Protein AF-A0ABD1F775-F1 (afdb_monomer_lite)

pLDDT: mean 76.78, std 17.7, range [33.22, 98.56]

Radius of gyration: 102.11 Å; chains: 1; bounding box: 257×146×199 Å

Organism: Hypothenemus hampei (NCBI:txid57062)

InterPro domains:
  IPR009290 Radial spoke 3 [PF06098] (73-297)
  IPR009290 Radial spoke 3 [PTHR21648] (1-345)

Foldseek 3Di:
DDDPPDDDDDPPDPPPDPDDDPPPPCPVVVPPDPDDDDDPVNVVVVVVVVVVVVVVVVVVVVVVVVCPPDDHDDDPPDDDDDDPPDDDDDDDPDDDDDDDDDDDDDDDDDDPPDPDDDDDDPDDDDDDDDDPPNPDDCVVVCVVVVCVVVVVVVVVVVVVVVVVVVVVVVVVVVVVVVVVVVVVVVVVVVVVVVVVVVVVVVVVVVVVVVVVVVVVVVVVVVVVVVVVVVVCCVVVVVVVVVVCVVVVVVVVVVVCCCVPPVVVVVVVVVVVVVVVVVVVVVVVVVVVVVVVVVVVVVVVVVVVVVPDDDDDDDDDDPVVVVVVVVVVVVVVVVVVVVVVVVVVPDDDDDDD

Structure (mmCIF, N/CA/C/O backbone):
data_AF-A0ABD1F775-F1
#
_entry.id   AF-A0ABD1F775-F1
#
loop_
_atom_site.group_PDB
_atom_site.id
_atom_site.type_symbol
_atom_site.label_atom_id
_atom_site.label_alt_id
_atom_site.label_comp_id
_atom_site.label_asym_id
_atom_site.label_entity_id
_atom_site.label_seq_id
_atom_site.pdbx_PDB_ins_code
_atom_site.Cartn_x
_atom_site.Cartn_y
_atom_site.Cartn_z
_atom_site.occupancy
_atom_site.B_iso_or_equiv
_atom_site.auth_seq_id
_atom_site.auth_comp_id
_atom_site.auth_asym_id
_atom_site.auth_atom_id
_atom_site.pdbx_PDB_model_num
ATOM 1 N N . MET A 1 1 ? 33.799 23.281 -3.147 1.00 45.16 1 MET A N 1
ATOM 2 C CA . MET A 1 1 ? 33.437 23.613 -4.541 1.00 45.16 1 MET A CA 1
ATOM 3 C C . MET A 1 1 ? 34.746 23.854 -5.282 1.00 45.16 1 MET A C 1
ATOM 5 O O . MET A 1 1 ? 35.394 24.856 -5.018 1.00 45.16 1 MET A O 1
ATOM 9 N N . TYR A 1 2 ? 35.221 22.877 -6.057 1.00 55.53 2 TYR A N 1
ATOM 10 C CA . TYR A 1 2 ? 36.519 22.944 -6.745 1.00 55.53 2 TYR A CA 1
ATOM 11 C C . TYR A 1 2 ? 36.287 23.209 -8.237 1.00 55.53 2 TYR A C 1
ATOM 13 O O . TYR A 1 2 ? 35.465 22.533 -8.856 1.00 55.53 2 TYR A O 1
ATOM 21 N N . ASP A 1 3 ? 36.970 24.213 -8.790 1.00 56.47 3 ASP A N 1
ATOM 22 C CA . ASP A 1 3 ? 36.839 24.634 -10.188 1.00 56.47 3 ASP A CA 1
ATOM 23 C C . ASP A 1 3 ? 37.582 23.667 -11.123 1.00 56.47 3 ASP A C 1
ATOM 25 O O . ASP A 1 3 ? 38.785 23.442 -10.983 1.00 56.47 3 ASP A O 1
ATOM 29 N N . LYS A 1 4 ? 36.855 23.094 -12.090 1.00 61.34 4 LYS A N 1
ATOM 30 C CA . LYS A 1 4 ? 37.349 22.077 -13.033 1.00 61.34 4 LYS A CA 1
ATOM 31 C C . LYS A 1 4 ? 38.302 22.635 -14.099 1.00 61.34 4 LYS A C 1
ATOM 33 O O . LYS A 1 4 ? 38.833 21.857 -14.886 1.00 61.34 4 LYS A O 1
ATOM 38 N N . ARG A 1 5 ? 38.517 23.955 -14.152 1.00 64.69 5 ARG A N 1
ATOM 39 C CA . ARG A 1 5 ? 39.366 24.606 -15.170 1.00 64.69 5 ARG A CA 1
ATOM 40 C C . ARG A 1 5 ? 40.783 24.922 -14.699 1.00 64.69 5 ARG A C 1
ATOM 42 O O . ARG A 1 5 ? 41.602 25.358 -15.501 1.00 64.69 5 ARG A O 1
ATOM 49 N N . VAL A 1 6 ? 41.091 24.714 -13.419 1.00 55.31 6 VAL A N 1
ATOM 50 C CA . VAL A 1 6 ? 42.404 25.056 -12.859 1.00 55.31 6 VAL A CA 1
ATOM 51 C C . VAL A 1 6 ? 43.250 23.795 -12.714 1.00 55.31 6 VAL A C 1
ATOM 53 O O . VAL A 1 6 ? 43.088 23.028 -11.766 1.00 55.31 6 VAL A O 1
ATOM 56 N N . PHE A 1 7 ? 44.187 23.592 -13.642 1.00 50.97 7 PHE A N 1
ATOM 57 C CA . PHE A 1 7 ? 45.186 22.530 -13.540 1.00 50.97 7 PHE A CA 1
ATOM 58 C C . PHE A 1 7 ? 46.288 22.962 -12.566 1.00 50.97 7 PHE A C 1
ATOM 60 O O . PHE A 1 7 ? 47.060 23.876 -12.848 1.00 50.97 7 PHE A O 1
ATOM 67 N N . ARG A 1 8 ? 46.347 22.332 -11.389 1.00 61.00 8 ARG A N 1
ATOM 68 C CA . ARG A 1 8 ? 47.421 22.549 -10.410 1.00 61.00 8 ARG A CA 1
ATOM 69 C C . ARG A 1 8 ? 48.321 21.320 -10.396 1.00 61.00 8 ARG A C 1
ATOM 71 O O . ARG A 1 8 ? 48.018 20.336 -9.733 1.00 61.00 8 ARG A O 1
ATOM 78 N N . GLY A 1 9 ? 49.413 21.379 -11.149 1.00 61.91 9 GLY A N 1
ATOM 79 C CA . GLY A 1 9 ? 50.436 20.340 -11.208 1.00 61.91 9 GLY A CA 1
ATOM 80 C C . GLY A 1 9 ? 51.769 20.939 -11.648 1.00 61.91 9 GLY A C 1
ATOM 81 O O . GLY A 1 9 ? 51.796 21.850 -12.468 1.00 61.91 9 GLY A O 1
ATOM 82 N N . SER A 1 10 ? 52.867 20.466 -11.059 1.00 59.44 10 SER A N 1
ATOM 83 C CA . SER A 1 10 ? 54.232 20.851 -11.437 1.00 59.44 10 SER A CA 1
ATOM 84 C C . SER A 1 10 ? 54.688 20.044 -12.656 1.00 59.44 10 SER A C 1
ATOM 86 O O . SER A 1 10 ? 54.613 18.816 -12.637 1.00 59.44 10 SER A O 1
ATOM 88 N N . ASN A 1 11 ? 55.216 20.716 -13.684 1.00 55.06 11 ASN A N 1
ATOM 89 C CA . ASN A 1 11 ? 55.698 20.093 -14.928 1.00 55.06 11 ASN A CA 1
ATOM 90 C C . ASN A 1 11 ? 57.055 19.369 -14.780 1.00 55.06 11 ASN A C 1
ATOM 92 O O . ASN A 1 11 ? 57.574 18.842 -15.759 1.00 55.06 11 ASN A O 1
ATOM 96 N N . PHE A 1 12 ? 57.632 19.345 -13.573 1.00 53.78 12 PHE A N 1
ATOM 97 C CA . PHE A 1 12 ? 58.937 18.734 -13.283 1.00 53.78 12 PHE A CA 1
ATOM 98 C C . PHE A 1 12 ? 58.859 17.503 -12.367 1.00 53.78 12 PHE A C 1
ATOM 100 O O . PHE A 1 12 ? 59.891 16.985 -11.944 1.00 53.78 12 PHE A O 1
ATOM 107 N N . ALA A 1 13 ? 57.660 17.010 -12.046 1.00 60.56 13 ALA A N 1
ATOM 108 C CA . ALA A 1 13 ? 57.530 15.743 -11.334 1.00 60.56 13 ALA A CA 1
ATOM 109 C C . ALA A 1 13 ? 57.709 14.565 -12.314 1.00 60.56 13 ALA A C 1
ATOM 111 O O . ALA A 1 13 ? 57.128 14.598 -13.403 1.00 60.56 13 ALA A O 1
ATOM 112 N N . PRO A 1 14 ? 58.475 13.512 -11.963 1.00 53.81 14 PRO A N 1
ATOM 113 C CA . PRO A 1 14 ? 58.560 12.321 -12.798 1.00 53.81 14 PRO A CA 1
ATOM 114 C C . PRO A 1 14 ? 57.157 11.727 -12.968 1.00 53.81 14 PRO A C 1
ATOM 116 O O . PRO A 1 14 ? 56.449 11.500 -11.985 1.00 53.81 14 PRO A O 1
ATOM 119 N N . GLN A 1 15 ? 56.748 11.491 -14.217 1.00 56.66 15 GLN A N 1
ATOM 120 C CA . GLN A 1 15 ? 55.492 10.814 -14.533 1.00 56.66 15 GLN A CA 1
ATOM 121 C C . GLN A 1 15 ? 55.508 9.422 -13.896 1.00 56.66 15 GLN A C 1
ATOM 123 O O . GLN A 1 15 ? 56.171 8.504 -14.379 1.00 56.66 15 GLN A O 1
ATOM 128 N N . HIS A 1 16 ? 54.781 9.263 -12.792 1.00 51.56 16 HIS A N 1
ATOM 129 C CA . HIS A 1 16 ? 54.542 7.959 -12.197 1.00 51.56 16 HIS A CA 1
ATOM 130 C C . HIS A 1 16 ? 53.549 7.206 -13.090 1.00 51.56 16 HIS A C 1
ATOM 132 O O . HIS A 1 16 ? 52.333 7.293 -12.911 1.00 51.56 16 HIS A O 1
ATOM 138 N N . LEU A 1 17 ? 54.071 6.474 -14.075 1.00 54.25 17 LEU A N 1
ATOM 139 C CA . LEU A 1 17 ? 53.302 5.455 -14.781 1.00 54.25 17 LEU A CA 1
ATOM 140 C C . LEU A 1 17 ? 52.761 4.466 -13.736 1.00 54.25 17 LEU A C 1
ATOM 142 O O . LEU A 1 17 ? 53.550 3.929 -12.951 1.00 54.25 17 LEU A O 1
ATOM 146 N N . PRO A 1 18 ? 51.441 4.219 -13.674 1.00 57.66 18 PRO A N 1
ATOM 147 C CA . PRO A 1 18 ? 50.910 3.229 -12.755 1.00 57.66 18 PRO A CA 1
ATOM 148 C C . PRO A 1 18 ? 51.531 1.868 -13.086 1.00 57.66 18 PRO A C 1
ATOM 150 O O . PRO A 1 18 ? 51.465 1.388 -14.219 1.00 57.66 18 PRO A O 1
ATOM 153 N N . LYS A 1 19 ? 52.169 1.253 -12.085 1.00 56.59 19 LYS A N 1
ATOM 154 C CA . LYS A 1 19 ? 52.699 -0.108 -12.178 1.00 56.59 19 LYS A CA 1
ATOM 155 C C . LYS A 1 19 ? 51.544 -1.039 -12.551 1.00 56.59 19 LYS A C 1
ATOM 157 O O . LYS A 1 19 ? 50.515 -1.034 -11.879 1.00 56.59 19 LYS A O 1
ATOM 162 N N . TRP A 1 20 ? 51.724 -1.796 -13.634 1.00 52.28 20 TRP A N 1
ATOM 163 C CA . TRP A 1 20 ? 50.726 -2.710 -14.191 1.00 52.28 20 TRP A CA 1
ATOM 164 C C . TRP A 1 20 ? 50.076 -3.561 -13.089 1.00 52.28 20 TRP A C 1
ATOM 166 O O . TRP A 1 20 ? 50.768 -4.277 -12.362 1.00 52.28 20 TRP A O 1
ATOM 176 N N . ASN A 1 21 ? 48.753 -3.433 -12.947 1.00 54.94 21 ASN A N 1
ATOM 177 C CA . ASN A 1 21 ? 47.964 -4.145 -11.949 1.00 54.94 21 ASN A CA 1
ATOM 178 C C . ASN A 1 21 ? 47.374 -5.417 -12.592 1.00 54.94 21 ASN A C 1
ATOM 180 O O . ASN A 1 21 ? 46.529 -5.296 -13.483 1.00 54.94 21 ASN A O 1
ATOM 184 N N . PRO A 1 22 ? 47.775 -6.627 -12.158 1.00 56.59 22 PRO A N 1
ATOM 185 C CA . PRO A 1 22 ? 47.286 -7.886 -12.726 1.00 56.59 22 PRO A CA 1
ATOM 186 C C . PRO A 1 22 ? 45.805 -8.164 -12.424 1.00 56.59 22 PRO A C 1
ATOM 188 O O . PRO A 1 22 ? 45.248 -9.120 -12.956 1.00 56.59 22 PRO A O 1
ATOM 191 N N . HIS A 1 23 ? 45.156 -7.351 -11.585 1.00 52.53 23 HIS A N 1
ATOM 192 C CA . HIS A 1 23 ? 43.755 -7.509 -11.194 1.00 52.53 23 HIS A CA 1
ATOM 193 C C . HIS A 1 23 ? 42.790 -6.571 -11.935 1.00 52.53 23 HIS A C 1
ATOM 195 O O . HIS A 1 23 ? 41.695 -6.309 -11.442 1.00 52.53 23 HIS A O 1
ATOM 201 N N . PHE A 1 24 ? 43.147 -6.072 -13.127 1.00 53.28 24 PHE A N 1
ATOM 202 C CA . PHE A 1 24 ? 42.154 -5.431 -13.992 1.00 53.28 24 PHE A CA 1
ATOM 203 C C . PHE A 1 24 ? 41.120 -6.486 -14.415 1.00 53.28 24 PHE A C 1
ATOM 205 O O . PHE A 1 24 ? 41.440 -7.446 -15.120 1.00 53.28 24 PHE A O 1
ATOM 212 N N . ALA A 1 25 ? 39.897 -6.328 -13.913 1.00 49.19 25 ALA A N 1
ATOM 213 C CA . ALA A 1 25 ? 38.877 -7.362 -13.737 1.00 49.19 25 ALA A CA 1
ATOM 214 C C . ALA A 1 25 ? 38.294 -7.999 -15.019 1.00 49.19 25 ALA A C 1
ATOM 216 O O . ALA A 1 25 ? 37.273 -8.669 -14.943 1.00 49.19 25 ALA A O 1
ATOM 217 N N . TYR A 1 26 ? 38.936 -7.858 -16.180 1.00 49.28 26 TYR A N 1
ATOM 218 C CA . TYR A 1 26 ? 38.456 -8.425 -17.447 1.00 49.28 26 TYR A CA 1
ATOM 219 C C . TYR A 1 26 ? 39.534 -9.072 -18.332 1.00 49.28 26 TYR A C 1
ATOM 221 O O . TYR A 1 26 ? 39.208 -9.620 -19.380 1.00 49.28 26 TYR A O 1
ATOM 229 N N . ALA A 1 27 ? 40.802 -9.133 -17.909 1.00 48.44 27 ALA A N 1
ATOM 230 C CA . ALA A 1 27 ? 41.838 -9.814 -18.702 1.00 48.44 27 ALA A CA 1
ATOM 231 C C . ALA A 1 27 ? 41.709 -11.354 -18.693 1.00 48.44 27 ALA A C 1
ATOM 233 O O . ALA A 1 27 ? 42.201 -12.023 -19.597 1.00 48.44 27 ALA A O 1
ATOM 234 N N . LYS A 1 28 ? 41.036 -11.925 -17.683 1.00 47.12 28 LYS A N 1
ATOM 235 C CA . LYS A 1 28 ? 40.817 -13.378 -17.554 1.00 47.12 28 LYS A CA 1
ATOM 236 C C . LYS A 1 28 ? 39.565 -13.875 -18.292 1.00 47.12 28 LYS A C 1
ATOM 238 O O . LYS A 1 28 ? 39.385 -15.078 -18.423 1.00 47.12 28 LYS A O 1
ATOM 243 N N . LEU A 1 29 ? 38.703 -12.968 -18.763 1.00 48.25 29 LEU A N 1
ATOM 244 C CA . LEU A 1 29 ? 37.490 -13.333 -19.503 1.00 48.25 29 LEU A CA 1
ATOM 245 C C . LEU A 1 29 ? 37.733 -13.449 -21.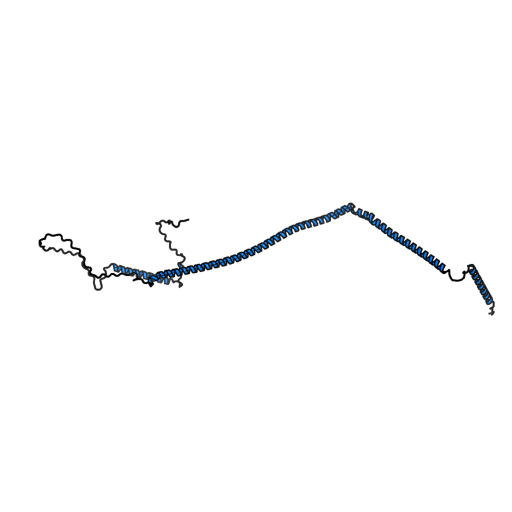018 1.00 48.25 29 LEU A C 1
ATOM 247 O O . LEU A 1 29 ? 37.021 -14.186 -21.682 1.00 48.25 29 LEU A O 1
ATOM 251 N N . LEU A 1 30 ? 38.759 -12.770 -21.548 1.00 50.28 30 LEU A N 1
ATOM 252 C CA . LEU A 1 30 ? 39.131 -12.808 -22.972 1.00 50.28 30 LEU A CA 1
ATOM 253 C C . LEU A 1 30 ? 40.066 -13.973 -23.342 1.00 50.28 30 LEU A C 1
ATOM 255 O O . LEU A 1 30 ? 40.371 -14.163 -24.512 1.00 50.28 30 LEU A O 1
ATOM 259 N N . SER A 1 31 ? 40.538 -14.741 -22.358 1.00 49.47 31 SER A N 1
ATOM 260 C CA . SER A 1 31 ? 41.399 -15.920 -22.543 1.00 49.47 31 SER A CA 1
ATOM 261 C C . SER A 1 31 ? 40.682 -17.227 -22.213 1.00 49.47 31 SER A C 1
ATOM 263 O O . SER A 1 31 ? 41.313 -18.228 -21.874 1.00 49.47 31 SER A O 1
ATOM 265 N N . ARG A 1 32 ? 39.350 -17.214 -22.282 1.00 41.66 32 ARG A N 1
ATOM 266 C CA . ARG A 1 32 ? 38.531 -18.415 -22.185 1.00 41.66 32 ARG A CA 1
ATOM 267 C C . ARG A 1 32 ? 38.297 -18.939 -23.596 1.00 41.66 32 ARG A C 1
ATOM 269 O O . ARG A 1 32 ? 37.228 -18.762 -24.160 1.00 41.66 32 ARG A O 1
ATOM 276 N N . ASP A 1 33 ? 39.361 -19.497 -24.160 1.00 42.06 33 ASP A N 1
ATOM 277 C CA . ASP A 1 33 ? 39.240 -20.445 -25.258 1.00 42.06 33 ASP A CA 1
ATOM 278 C C . ASP A 1 33 ? 38.987 -21.806 -24.600 1.00 42.06 33 ASP A C 1
ATOM 280 O O . ASP A 1 33 ? 39.749 -22.255 -23.735 1.00 42.06 33 ASP A O 1
ATOM 284 N N . ASP A 1 34 ? 37.841 -22.394 -24.912 1.00 43.09 34 ASP A N 1
ATOM 285 C CA . ASP A 1 34 ? 37.457 -23.719 -24.458 1.00 43.09 34 ASP A CA 1
ATOM 286 C C . ASP A 1 34 ? 38.320 -24.754 -25.194 1.00 43.09 34 ASP A C 1
ATOM 288 O O . ASP A 1 34 ? 38.132 -25.010 -26.380 1.00 43.09 34 ASP A O 1
ATOM 292 N N . GLY A 1 35 ? 39.279 -25.360 -24.494 1.00 41.47 35 GLY A N 1
ATOM 293 C CA . GLY A 1 35 ? 40.047 -26.478 -25.037 1.00 41.47 35 GLY A CA 1
ATOM 294 C C . GLY A 1 35 ? 41.320 -26.767 -24.255 1.00 41.47 35 GLY A C 1
ATOM 295 O O . GLY A 1 35 ? 42.264 -25.992 -24.301 1.00 41.47 35 GLY A O 1
ATOM 296 N N . ASP A 1 36 ? 41.312 -27.892 -23.539 1.00 45.25 36 ASP A N 1
ATOM 297 C CA . ASP A 1 36 ? 42.451 -28.679 -23.054 1.00 45.25 36 ASP A CA 1
ATOM 298 C C . ASP A 1 36 ? 43.685 -27.929 -22.524 1.00 45.25 36 ASP A C 1
ATOM 300 O O . ASP A 1 36 ? 44.504 -27.379 -23.256 1.00 45.25 36 ASP A O 1
ATOM 304 N N . GLY A 1 37 ? 43.883 -28.023 -21.204 1.00 49.59 37 GLY A N 1
ATOM 305 C CA . GLY A 1 37 ? 45.047 -27.485 -20.508 1.00 49.59 37 GLY A CA 1
ATOM 306 C C . GLY A 1 37 ? 46.362 -27.797 -21.225 1.00 49.59 37 GLY A C 1
ATOM 307 O O . GLY A 1 37 ? 46.818 -28.941 -21.258 1.00 49.59 37 GLY A O 1
ATOM 308 N N . GLU A 1 38 ? 46.993 -26.753 -21.764 1.00 56.00 38 GLU A N 1
ATOM 309 C CA . GLU A 1 38 ? 48.279 -26.846 -22.440 1.00 56.00 38 GLU A CA 1
ATOM 310 C C . GLU A 1 38 ? 49.330 -27.449 -21.496 1.00 56.00 38 GLU A C 1
ATOM 312 O O . GLU A 1 38 ? 49.857 -26.804 -20.572 1.00 56.00 38 GLU A O 1
ATOM 317 N N . SER A 1 39 ? 49.635 -28.726 -21.735 1.00 65.25 39 SER A N 1
ATOM 318 C CA . SER A 1 39 ? 50.656 -29.475 -21.012 1.00 65.25 39 SER A CA 1
ATOM 319 C C . SER A 1 39 ? 51.979 -28.704 -21.033 1.00 65.25 39 SER A C 1
ATOM 321 O O . SER A 1 39 ? 52.319 -28.048 -22.020 1.00 65.25 39 SER A O 1
ATOM 323 N N . ALA A 1 40 ? 52.768 -28.784 -19.958 1.00 64.19 40 ALA A N 1
ATOM 324 C CA . ALA A 1 40 ? 54.056 -28.087 -19.845 1.00 64.19 40 ALA A CA 1
ATOM 325 C C . ALA A 1 40 ? 55.001 -28.353 -21.045 1.00 64.19 40 ALA A C 1
ATOM 327 O O . ALA A 1 40 ? 55.856 -27.524 -21.366 1.00 64.19 40 ALA A O 1
ATOM 328 N N . ALA A 1 41 ? 54.798 -29.470 -21.752 1.00 70.06 41 ALA A N 1
ATOM 329 C CA . ALA A 1 41 ? 55.465 -29.807 -23.004 1.00 70.06 41 ALA A CA 1
ATOM 330 C C . ALA A 1 41 ? 55.135 -28.854 -24.177 1.00 70.06 41 ALA A C 1
ATOM 332 O O . ALA A 1 41 ? 56.037 -28.515 -24.944 1.00 70.06 41 ALA A O 1
ATOM 333 N N . ALA A 1 42 ? 53.892 -28.374 -24.302 1.00 69.94 42 ALA A N 1
ATOM 334 C CA . ALA A 1 42 ? 53.467 -27.452 -25.361 1.00 69.94 42 ALA A CA 1
ATOM 335 C C . ALA A 1 42 ? 54.121 -26.068 -25.197 1.00 69.94 42 ALA A C 1
ATOM 337 O O . ALA A 1 42 ? 54.725 -25.549 -26.139 1.00 69.94 42 ALA A O 1
ATOM 338 N N . ARG A 1 43 ? 54.149 -25.540 -23.964 1.00 70.00 43 ARG A N 1
ATOM 339 C CA . ARG A 1 43 ? 54.881 -24.305 -23.620 1.00 70.00 43 ARG A CA 1
ATOM 340 C C . ARG A 1 43 ? 56.389 -24.425 -23.863 1.00 70.00 43 ARG A C 1
ATOM 342 O O . ARG A 1 43 ? 57.015 -23.496 -24.372 1.00 70.00 43 ARG A O 1
ATOM 349 N N . ALA A 1 44 ? 56.990 -25.579 -23.561 1.00 76.62 44 ALA A N 1
ATOM 350 C CA . ALA A 1 44 ? 58.407 -25.821 -23.846 1.00 76.62 44 ALA A CA 1
ATOM 351 C C . ALA A 1 44 ? 58.706 -25.906 -25.360 1.00 76.62 44 ALA A C 1
ATOM 353 O O . ALA A 1 44 ? 59.761 -25.442 -25.809 1.00 76.62 44 ALA A O 1
ATOM 354 N N . ALA A 1 45 ? 57.789 -26.461 -26.159 1.00 77.56 45 ALA A N 1
ATOM 355 C CA . ALA A 1 45 ? 57.918 -26.540 -27.614 1.00 77.56 45 ALA A CA 1
ATOM 356 C C . ALA A 1 45 ? 57.787 -25.161 -28.288 1.00 77.56 45 ALA A C 1
ATOM 358 O O . ALA A 1 45 ? 58.596 -24.820 -29.156 1.00 77.56 45 ALA A O 1
ATOM 359 N N . GLU A 1 46 ? 56.837 -24.333 -27.845 1.00 76.69 46 GLU A N 1
ATOM 360 C CA . GLU A 1 46 ? 56.649 -22.963 -28.339 1.00 76.69 46 GLU A CA 1
ATOM 361 C C . GLU A 1 46 ? 57.855 -22.069 -27.991 1.00 76.69 46 GLU A C 1
ATOM 363 O O . GLU A 1 46 ? 58.411 -21.392 -28.866 1.00 76.69 46 GLU A O 1
ATOM 368 N N . ALA A 1 47 ? 58.379 -22.174 -26.763 1.00 77.88 47 ALA A N 1
ATOM 369 C CA . ALA A 1 47 ? 59.606 -21.491 -26.350 1.00 77.88 47 ALA A CA 1
ATOM 370 C C . ALA A 1 47 ? 60.831 -21.912 -27.189 1.00 77.88 47 ALA A C 1
ATOM 372 O O . ALA A 1 47 ? 61.616 -21.058 -27.622 1.00 77.88 47 ALA A O 1
ATOM 373 N N . ARG A 1 48 ? 60.983 -23.213 -27.495 1.00 80.44 48 ARG A N 1
ATOM 374 C CA . ARG A 1 48 ? 62.043 -23.717 -28.394 1.00 80.44 48 ARG A CA 1
ATOM 375 C C . ARG A 1 48 ? 61.888 -23.190 -29.823 1.00 80.44 48 ARG A C 1
ATOM 377 O O . ARG A 1 48 ? 62.883 -22.772 -30.423 1.00 80.44 48 ARG A O 1
ATOM 384 N N . ARG A 1 49 ? 60.664 -23.142 -30.361 1.00 79.56 49 ARG A N 1
ATOM 385 C CA . ARG A 1 49 ? 60.372 -22.574 -31.691 1.00 79.56 49 ARG A CA 1
ATOM 386 C C . ARG A 1 49 ? 60.744 -21.089 -31.752 1.00 79.56 49 ARG A C 1
ATOM 388 O O . ARG A 1 49 ? 61.407 -20.660 -32.700 1.00 79.56 49 ARG A O 1
ATOM 395 N N . ARG A 1 50 ? 60.407 -20.316 -30.716 1.00 80.69 50 ARG A N 1
ATOM 396 C CA . ARG A 1 50 ? 60.731 -18.882 -30.618 1.00 80.69 50 ARG A CA 1
ATOM 397 C C . ARG A 1 50 ? 62.237 -18.627 -30.497 1.00 80.69 50 ARG A C 1
ATOM 399 O O . ARG A 1 50 ? 62.756 -17.706 -31.132 1.00 80.69 50 ARG A O 1
ATOM 406 N N . ALA A 1 51 ? 62.961 -19.462 -29.750 1.00 81.81 51 ALA A N 1
ATOM 407 C CA . ALA A 1 51 ? 64.420 -19.388 -29.647 1.00 81.81 51 ALA A CA 1
ATOM 408 C C . ALA A 1 51 ? 65.119 -19.700 -30.986 1.00 81.81 51 ALA A C 1
ATOM 410 O O . ALA A 1 51 ? 66.040 -18.983 -31.390 1.00 81.81 51 ALA A O 1
ATOM 411 N N . LEU A 1 52 ? 64.646 -20.713 -31.722 1.00 83.06 52 LEU A N 1
ATOM 412 C CA . LEU A 1 52 ? 65.154 -21.044 -33.059 1.00 83.06 52 LEU A CA 1
ATOM 413 C C . LEU A 1 52 ? 64.898 -19.923 -34.079 1.00 83.06 52 LEU A C 1
ATOM 415 O O . LEU A 1 52 ? 65.792 -19.614 -34.871 1.00 83.06 52 LEU A O 1
ATOM 419 N N . ALA A 1 53 ? 63.729 -19.277 -34.029 1.00 80.12 53 ALA A N 1
ATOM 420 C CA . ALA A 1 53 ? 63.406 -18.130 -34.881 1.00 80.12 53 ALA A CA 1
ATOM 421 C C . ALA A 1 53 ? 64.334 -16.931 -34.609 1.00 80.12 53 ALA A C 1
ATOM 423 O O . ALA A 1 53 ? 64.901 -16.364 -35.546 1.00 80.12 53 ALA A O 1
ATOM 424 N N . ARG A 1 54 ? 64.588 -16.607 -33.331 1.00 81.06 54 ARG A N 1
ATOM 425 C CA . ARG A 1 54 ? 65.545 -15.553 -32.936 1.00 81.06 54 ARG A CA 1
ATOM 426 C C . ARG A 1 54 ? 66.971 -15.852 -33.411 1.00 81.06 54 ARG A C 1
ATOM 428 O O . ARG A 1 54 ? 67.651 -14.954 -33.906 1.00 81.06 54 ARG A O 1
ATOM 435 N N . ARG A 1 55 ? 67.417 -17.112 -33.330 1.00 80.56 55 ARG A N 1
ATOM 436 C CA . ARG A 1 55 ? 68.738 -17.533 -33.833 1.00 80.56 55 ARG A CA 1
ATOM 437 C C . ARG A 1 55 ? 68.849 -17.396 -35.356 1.00 80.56 55 ARG A C 1
ATOM 439 O O . ARG A 1 55 ? 69.873 -16.921 -35.844 1.00 80.56 55 ARG A O 1
ATOM 446 N N . LYS A 1 56 ? 67.802 -17.762 -36.109 1.00 81.25 56 LYS A N 1
ATOM 447 C CA . LYS A 1 56 ? 67.754 -17.571 -37.572 1.00 81.25 56 LYS A CA 1
ATOM 448 C C . LYS A 1 56 ? 67.824 -16.091 -37.960 1.00 81.25 56 LYS A C 1
ATOM 450 O O . LYS A 1 56 ? 68.613 -15.752 -38.837 1.00 81.25 56 LYS A O 1
ATOM 455 N N . ALA A 1 57 ? 67.072 -15.222 -37.280 1.00 77.25 57 ALA A N 1
ATOM 456 C CA . ALA A 1 57 ? 67.091 -13.780 -37.535 1.00 77.25 57 ALA A CA 1
ATOM 457 C C . ALA A 1 57 ? 68.476 -13.161 -37.267 1.00 77.25 57 ALA A C 1
ATOM 459 O O . ALA A 1 57 ? 68.987 -12.413 -38.097 1.00 77.25 57 ALA A O 1
ATOM 460 N N . LYS A 1 58 ? 69.139 -13.545 -36.164 1.00 78.62 58 LYS A N 1
ATOM 461 C CA . LYS A 1 58 ? 70.497 -13.073 -35.838 1.00 78.62 58 LYS A CA 1
ATOM 462 C C . LYS A 1 58 ? 71.539 -13.519 -36.876 1.00 78.62 58 LYS A C 1
ATOM 464 O O . LYS A 1 58 ? 72.380 -12.720 -37.274 1.00 78.62 58 LYS A O 1
ATOM 469 N N . ASN A 1 59 ? 71.449 -14.759 -37.367 1.00 75.00 59 ASN A N 1
ATOM 470 C CA . ASN A 1 59 ? 72.333 -15.258 -38.429 1.00 75.00 59 ASN A CA 1
ATOM 471 C C . ASN A 1 59 ? 72.089 -14.578 -39.783 1.00 75.00 59 ASN A C 1
ATOM 473 O O . ASN A 1 59 ? 73.048 -14.351 -40.518 1.00 75.00 59 ASN A O 1
ATOM 477 N N . GLN A 1 60 ? 70.840 -14.241 -40.123 1.00 73.25 60 GLN A N 1
ATOM 478 C CA . GLN A 1 60 ? 70.573 -13.454 -41.329 1.00 73.25 60 GLN A CA 1
ATOM 479 C C . GLN A 1 60 ? 71.153 -12.046 -41.213 1.00 73.25 60 GLN A C 1
ATOM 481 O O . GLN A 1 60 ? 71.836 -11.616 -42.135 1.00 73.25 60 GLN A O 1
ATOM 486 N N . HIS A 1 61 ? 70.971 -11.386 -40.066 1.00 68.94 61 HIS A N 1
ATOM 487 C CA . HIS A 1 61 ? 71.504 -10.046 -39.826 1.00 68.94 61 HIS A CA 1
ATOM 488 C C . HIS A 1 61 ? 73.045 -10.001 -39.857 1.00 68.94 61 HIS A C 1
ATOM 490 O O . HIS A 1 61 ? 73.622 -9.028 -40.335 1.00 68.94 61 HIS A O 1
ATOM 496 N N . TYR A 1 62 ? 73.715 -11.066 -39.394 1.00 69.38 62 TYR A N 1
ATOM 497 C CA . TYR A 1 62 ? 75.172 -11.215 -39.488 1.00 69.38 62 TYR A CA 1
ATOM 498 C C . TYR A 1 62 ? 75.650 -11.409 -40.939 1.00 69.38 62 TYR A C 1
ATOM 500 O O . TYR A 1 62 ? 76.638 -10.801 -41.357 1.00 69.38 62 TYR A O 1
ATOM 508 N N . LYS A 1 63 ? 74.926 -12.210 -41.737 1.00 67.06 63 LYS A N 1
ATOM 509 C CA . LYS A 1 63 ? 75.224 -12.401 -43.167 1.00 67.06 63 LYS A CA 1
ATOM 510 C C . LYS A 1 63 ? 75.061 -11.108 -43.967 1.00 67.06 63 LYS A C 1
ATOM 512 O O . LYS A 1 63 ? 75.926 -10.796 -44.778 1.00 67.06 63 LYS A O 1
ATOM 517 N N . THR A 1 64 ? 74.002 -10.334 -43.726 1.00 63.09 64 THR A N 1
ATOM 518 C CA . THR A 1 64 ? 73.814 -9.036 -44.394 1.00 63.09 64 THR A CA 1
ATOM 519 C C . THR A 1 64 ? 74.831 -7.989 -43.950 1.00 63.09 64 THR A C 1
ATOM 521 O O . THR A 1 64 ? 75.223 -7.171 -44.777 1.00 63.09 64 THR A O 1
ATOM 524 N N . SER A 1 65 ? 75.314 -8.017 -42.700 1.00 61.25 65 SER A N 1
ATOM 525 C CA . SER A 1 65 ? 76.363 -7.088 -42.254 1.00 61.25 65 SER A CA 1
ATOM 526 C C . SER A 1 65 ? 77.750 -7.404 -42.824 1.00 61.25 65 SER A C 1
ATOM 528 O O . SER A 1 65 ? 78.492 -6.475 -43.127 1.00 61.25 65 SER A O 1
ATOM 530 N N . GLN A 1 66 ? 78.104 -8.682 -43.031 1.00 60.75 66 GLN A N 1
ATOM 531 C CA . GLN A 1 66 ? 79.388 -9.036 -43.660 1.00 60.75 66 GLN A CA 1
ATOM 532 C C . GLN A 1 66 ? 79.465 -8.635 -45.143 1.00 60.75 66 GLN A C 1
ATOM 534 O O . GLN A 1 66 ? 80.551 -8.376 -45.650 1.00 60.75 66 GLN A O 1
ATOM 539 N N . LEU A 1 67 ? 78.323 -8.510 -45.824 1.00 56.53 67 LEU A N 1
ATOM 540 C CA . LEU A 1 67 ? 78.245 -8.079 -47.224 1.00 56.53 67 LEU A CA 1
ATOM 541 C C . LEU A 1 67 ? 78.437 -6.563 -47.431 1.00 56.53 67 LEU A C 1
ATOM 543 O O . LEU A 1 67 ? 78.408 -6.115 -48.572 1.00 56.53 67 LEU A O 1
ATOM 547 N N . ARG A 1 68 ? 78.615 -5.761 -46.367 1.00 55.00 68 ARG A N 1
ATOM 548 C CA . ARG A 1 68 ? 78.696 -4.288 -46.469 1.00 55.00 68 ARG A CA 1
ATOM 549 C C . ARG A 1 68 ? 80.081 -3.666 -46.255 1.00 55.00 68 ARG A C 1
ATOM 551 O O . ARG A 1 68 ? 80.191 -2.458 -46.417 1.00 55.00 68 ARG A O 1
ATOM 558 N N . LEU A 1 69 ? 81.120 -4.436 -45.914 1.00 53.16 69 LEU A N 1
ATOM 559 C CA . LEU A 1 69 ? 82.475 -3.894 -45.678 1.00 53.16 69 LEU A CA 1
ATOM 560 C C . LEU A 1 69 ? 83.507 -4.202 -46.786 1.00 53.16 69 LEU A C 1
ATOM 562 O O . LEU A 1 69 ? 84.673 -3.856 -46.631 1.00 53.16 69 LEU A O 1
ATOM 566 N N . GLY A 1 70 ? 83.112 -4.830 -47.898 1.00 63.25 70 GLY A N 1
ATOM 567 C CA . GLY A 1 70 ? 84.007 -5.127 -49.027 1.00 63.25 70 GLY A CA 1
ATOM 568 C C . GLY A 1 70 ? 83.736 -4.254 -50.250 1.00 63.25 70 GLY A C 1
ATOM 569 O O . GLY A 1 70 ? 82.629 -3.733 -50.407 1.00 63.25 70 GLY A O 1
ATOM 570 N N . SER A 1 71 ? 84.726 -4.135 -51.144 1.00 62.03 71 SER A N 1
ATOM 571 C CA . SER A 1 71 ? 84.471 -3.672 -52.510 1.00 62.03 71 SER A CA 1
ATOM 572 C C . SER A 1 71 ? 83.354 -4.531 -53.129 1.00 62.03 71 SER A C 1
ATOM 574 O O . SER A 1 71 ? 83.302 -5.741 -52.875 1.00 62.03 71 SER A O 1
ATOM 576 N N . PRO A 1 72 ? 82.408 -3.928 -53.873 1.00 67.50 72 PRO A N 1
ATOM 577 C CA . PRO A 1 72 ? 81.282 -4.660 -54.444 1.00 67.50 72 PRO A CA 1
ATOM 578 C C . PRO A 1 72 ? 81.786 -5.835 -55.297 1.00 67.50 72 PRO A C 1
ATOM 580 O O . PRO A 1 72 ? 82.868 -5.735 -55.872 1.00 67.50 72 PRO A O 1
ATOM 583 N N . PRO A 1 73 ? 81.058 -6.962 -55.372 1.00 67.00 73 PRO A N 1
ATOM 584 C CA . PRO A 1 73 ? 81.513 -8.127 -56.121 1.00 67.00 73 PRO A CA 1
ATOM 585 C C . PRO A 1 73 ? 81.650 -7.803 -57.619 1.00 67.00 73 PRO A C 1
ATOM 587 O O . PRO A 1 73 ? 80.857 -7.017 -58.146 1.00 67.00 73 PRO A O 1
ATOM 590 N N . PRO A 1 74 ? 82.625 -8.406 -58.323 1.00 71.75 74 PRO A N 1
ATOM 591 C CA . PRO A 1 74 ? 82.790 -8.193 -59.752 1.00 71.75 74 PRO A CA 1
ATOM 592 C C . PRO A 1 74 ? 81.557 -8.663 -60.524 1.00 71.75 74 PRO A C 1
ATOM 594 O O . PRO A 1 74 ? 80.970 -9.706 -60.228 1.00 71.75 74 PRO A O 1
ATOM 597 N N . VAL A 1 75 ? 81.178 -7.886 -61.539 1.00 75.06 75 VAL A N 1
ATOM 598 C CA . VAL A 1 75 ? 80.086 -8.226 -62.459 1.00 75.06 75 VAL A CA 1
ATOM 599 C C . VAL A 1 75 ? 80.390 -9.568 -63.133 1.00 75.06 75 VAL A C 1
ATOM 601 O O . VAL A 1 75 ? 81.536 -9.841 -63.497 1.00 75.06 75 VAL A O 1
ATOM 604 N N . ALA A 1 76 ? 79.364 -10.408 -63.300 1.00 65.31 76 ALA A N 1
ATOM 605 C CA . ALA A 1 76 ? 79.500 -11.752 -63.857 1.00 65.31 76 ALA A CA 1
ATOM 606 C C . ALA A 1 76 ? 80.293 -11.744 -65.180 1.00 65.31 76 ALA A C 1
ATOM 608 O O . ALA A 1 76 ? 79.937 -11.046 -66.128 1.00 65.31 76 ALA A O 1
ATOM 609 N N . GLY A 1 77 ? 81.386 -12.513 -65.225 1.00 76.50 77 GLY A N 1
ATOM 610 C CA . GLY A 1 77 ? 82.287 -12.610 -66.380 1.00 76.50 77 GLY A CA 1
ATOM 611 C C . GLY A 1 77 ? 83.493 -11.662 -66.365 1.00 76.50 77 GLY A C 1
ATOM 612 O O . GLY A 1 77 ? 84.326 -11.746 -67.265 1.00 76.50 77 GLY A O 1
ATOM 613 N N . ARG A 1 78 ? 83.641 -10.792 -65.356 1.00 76.56 78 ARG A N 1
ATOM 614 C CA . ARG A 1 78 ? 84.819 -9.923 -65.186 1.00 76.56 78 ARG A CA 1
ATOM 615 C C . ARG A 1 78 ? 85.561 -10.247 -63.889 1.00 76.56 78 ARG A C 1
ATOM 617 O O . ARG A 1 78 ? 84.968 -10.722 -62.926 1.00 76.56 78 ARG A O 1
ATOM 624 N N . ARG A 1 79 ? 86.872 -10.000 -63.867 1.00 74.56 79 ARG A N 1
ATOM 625 C CA . ARG A 1 79 ? 87.715 -10.069 -62.662 1.00 74.56 79 ARG A CA 1
ATOM 626 C C . ARG A 1 79 ? 88.163 -8.657 -62.300 1.00 74.56 79 ARG A C 1
ATOM 628 O O . ARG A 1 79 ? 88.393 -7.857 -63.201 1.00 74.56 79 ARG A O 1
ATOM 635 N N . HIS A 1 80 ? 88.266 -8.347 -61.013 1.00 77.25 80 HIS A N 1
ATOM 636 C CA . HIS A 1 80 ? 88.912 -7.108 -60.585 1.00 77.25 80 HIS A CA 1
ATOM 637 C C . HIS A 1 80 ? 90.427 -7.259 -60.704 1.00 77.25 80 HIS A C 1
ATOM 639 O O . HIS A 1 80 ? 90.973 -8.306 -60.356 1.00 77.25 80 HIS A O 1
ATOM 645 N N . GLU A 1 81 ? 91.078 -6.220 -61.212 1.00 76.56 81 GLU A N 1
ATOM 646 C CA . GLU A 1 81 ? 92.525 -6.131 -61.371 1.00 76.56 81 GLU A CA 1
ATOM 647 C C . GLU A 1 81 ? 93.014 -4.895 -60.615 1.00 76.56 81 GLU A C 1
ATOM 649 O O . GLU A 1 81 ? 92.346 -3.858 -60.609 1.00 76.56 81 GLU A O 1
ATOM 654 N N . ASN A 1 82 ? 94.145 -5.021 -59.923 1.00 71.56 82 ASN A N 1
ATOM 655 C CA . ASN A 1 82 ? 94.691 -3.935 -59.120 1.00 71.56 82 ASN A CA 1
ATOM 656 C C . ASN A 1 82 ? 95.481 -2.996 -60.040 1.00 71.56 82 ASN A C 1
ATOM 658 O O . ASN A 1 82 ? 96.509 -3.391 -60.583 1.00 71.56 82 ASN A O 1
ATOM 662 N N . VAL A 1 83 ? 94.997 -1.766 -60.215 1.00 71.38 83 VAL A N 1
ATOM 663 C CA . VAL A 1 83 ? 95.679 -0.712 -60.984 1.00 71.38 83 VAL A CA 1
ATOM 664 C C . VAL A 1 83 ? 96.574 0.093 -60.040 1.00 71.38 83 VAL A C 1
ATOM 666 O O . VAL A 1 83 ? 96.175 0.392 -58.916 1.00 71.38 83 VAL A O 1
ATOM 669 N N . GLN A 1 84 ? 97.783 0.443 -60.482 1.00 70.44 84 GLN A N 1
ATOM 670 C CA . GLN A 1 84 ? 98.718 1.263 -59.710 1.00 70.44 84 GLN A CA 1
ATOM 671 C C . GLN A 1 84 ? 98.188 2.705 -59.628 1.00 70.44 84 GLN A C 1
ATOM 673 O O . GLN A 1 84 ? 98.232 3.447 -60.603 1.00 70.44 84 GLN A O 1
ATOM 678 N N . THR A 1 85 ? 97.629 3.089 -58.478 1.00 63.78 85 THR A N 1
ATOM 679 C CA . THR A 1 85 ? 97.048 4.425 -58.223 1.00 63.78 85 THR A CA 1
ATOM 680 C C . THR A 1 85 ? 98.016 5.380 -57.522 1.00 63.78 85 THR A C 1
ATOM 682 O O . THR A 1 85 ? 97.597 6.396 -56.971 1.00 63.78 85 THR A O 1
ATOM 685 N N . GLU A 1 86 ? 99.303 5.045 -57.488 1.00 71.00 86 GLU A N 1
ATOM 686 C CA . GLU A 1 86 ? 100.339 5.915 -56.936 1.00 71.00 86 GLU A CA 1
ATOM 687 C C . GLU A 1 86 ? 100.723 6.978 -57.973 1.00 71.00 86 GLU A C 1
ATOM 689 O O . GLU A 1 86 ? 100.872 6.686 -59.159 1.00 71.00 86 GLU A O 1
ATOM 694 N N . THR A 1 87 ? 100.853 8.229 -57.538 1.00 64.50 87 THR A N 1
ATOM 695 C CA . THR A 1 87 ? 101.176 9.370 -58.398 1.00 64.50 87 THR A CA 1
ATOM 696 C C . THR A 1 87 ? 102.614 9.248 -58.914 1.00 64.50 87 THR A C 1
ATOM 698 O O . THR A 1 87 ? 103.560 9.543 -58.189 1.00 64.50 87 THR A O 1
ATOM 701 N N . PHE A 1 88 ? 102.791 8.812 -60.162 1.00 56.06 88 PHE A N 1
ATOM 702 C CA . PHE A 1 88 ? 104.095 8.752 -60.828 1.00 56.06 88 PHE A CA 1
ATOM 703 C C . PHE A 1 88 ? 104.285 10.017 -61.683 1.00 56.06 88 PHE A C 1
ATOM 705 O O . PHE A 1 88 ? 103.557 10.224 -62.651 1.00 56.06 88 PHE A O 1
ATOM 712 N N . LEU A 1 89 ? 105.208 10.900 -61.291 1.00 64.19 89 LEU A N 1
ATOM 713 C CA . LEU A 1 89 ? 105.539 12.140 -62.006 1.00 64.19 89 LEU A CA 1
ATOM 714 C C . LEU A 1 89 ? 106.836 11.938 -62.804 1.00 64.19 89 LEU A C 1
ATOM 716 O O . LEU A 1 89 ? 107.894 11.754 -62.210 1.00 64.19 89 LEU A O 1
ATOM 720 N N . GLU A 1 90 ? 106.757 11.996 -64.136 1.00 62.41 90 GLU A N 1
ATOM 721 C CA . GLU A 1 90 ? 107.925 12.136 -65.015 1.00 62.41 90 GLU A CA 1
ATOM 722 C C . GLU A 1 90 ? 108.124 13.618 -65.363 1.00 62.41 90 GLU A C 1
ATOM 724 O O . GLU A 1 90 ? 107.238 14.261 -65.929 1.00 62.41 90 GLU A O 1
ATOM 729 N N . GLU A 1 91 ? 109.286 14.179 -65.026 1.00 66.12 91 GLU A N 1
ATOM 730 C CA . GLU A 1 91 ? 109.656 15.540 -65.421 1.00 66.12 91 GLU A CA 1
ATOM 731 C C . GLU A 1 91 ? 110.196 15.539 -66.863 1.00 66.12 91 GLU A C 1
ATOM 733 O O . GLU A 1 91 ? 111.229 14.941 -67.164 1.00 66.12 91 GLU A O 1
ATOM 738 N N . LEU A 1 92 ? 109.491 16.213 -67.779 1.00 62.28 92 LEU A N 1
ATOM 739 C CA . LEU A 1 92 ? 109.942 16.441 -69.156 1.00 62.28 92 LEU A CA 1
ATOM 740 C C . LEU A 1 92 ? 110.850 17.682 -69.200 1.00 62.28 92 LEU A C 1
ATOM 742 O O . LEU A 1 92 ? 110.393 18.805 -69.008 1.00 62.28 92 LEU A O 1
ATOM 746 N N . PHE A 1 93 ? 112.142 17.487 -69.479 1.00 55.62 93 PHE A N 1
ATOM 747 C CA . PHE A 1 93 ? 113.182 18.525 -69.365 1.00 55.62 93 PHE A CA 1
ATOM 748 C C . PHE A 1 93 ? 113.321 19.482 -70.566 1.00 55.62 93 PHE A C 1
ATOM 750 O O . PHE A 1 93 ? 114.253 20.285 -70.592 1.00 55.62 93 PHE A O 1
ATOM 757 N N . VAL A 1 94 ? 112.446 19.425 -71.579 1.00 65.88 94 VAL A N 1
ATOM 758 C CA . VAL A 1 94 ? 112.618 20.228 -72.806 1.00 65.88 94 VAL A CA 1
ATOM 759 C C . VAL A 1 94 ? 111.302 20.866 -73.253 1.00 65.88 94 VAL A C 1
ATOM 761 O O . VAL A 1 94 ? 110.407 20.180 -73.741 1.00 65.88 94 VAL A O 1
ATOM 764 N N . SER A 1 95 ? 111.211 22.196 -73.139 1.00 63.47 95 SER A N 1
ATOM 765 C CA . SER A 1 95 ? 110.140 22.990 -73.760 1.00 63.47 95 SER A CA 1
ATOM 766 C C . SER A 1 95 ? 110.474 23.301 -75.226 1.00 63.47 95 SER A C 1
ATOM 768 O O . SER A 1 95 ? 111.588 23.756 -75.500 1.00 63.47 95 SER A O 1
ATOM 770 N N . PRO A 1 96 ? 109.543 23.103 -76.176 1.00 64.44 96 PRO A N 1
ATOM 771 C CA . PRO A 1 96 ? 109.767 23.431 -77.581 1.00 64.44 96 PRO A CA 1
ATOM 772 C C . PRO A 1 96 ? 109.743 24.953 -77.836 1.00 64.44 96 PRO A C 1
ATOM 774 O O . PRO A 1 96 ? 109.098 25.698 -77.092 1.00 64.44 96 PRO A O 1
ATOM 777 N N . PRO A 1 97 ? 110.438 25.437 -78.883 1.00 65.94 97 PRO A N 1
ATOM 778 C CA . PRO A 1 97 ? 110.577 26.865 -79.152 1.00 65.94 97 PRO A CA 1
ATOM 779 C C . PRO A 1 97 ? 109.281 27.486 -79.690 1.00 65.94 97 PRO A C 1
ATOM 781 O O . PRO A 1 97 ? 108.626 26.930 -80.570 1.00 65.94 97 PRO A O 1
ATOM 784 N N . VAL A 1 98 ? 108.947 28.674 -79.181 1.00 62.66 98 VAL A N 1
ATOM 785 C CA . VAL A 1 98 ? 107.757 29.455 -79.554 1.00 62.66 98 VAL A CA 1
ATOM 786 C C . VAL A 1 98 ? 108.168 30.594 -80.492 1.00 62.66 98 VAL A C 1
ATOM 788 O O . VAL A 1 98 ? 109.128 31.310 -80.207 1.00 62.66 98 VAL A O 1
ATOM 791 N N . GLN A 1 99 ? 107.449 30.772 -81.603 1.00 55.50 99 GLN A N 1
ATOM 792 C CA . GLN A 1 99 ? 107.605 31.906 -82.523 1.00 55.50 99 GLN A CA 1
ATOM 793 C C . GLN A 1 99 ? 106.452 32.901 -82.363 1.00 55.50 99 GLN A C 1
ATOM 795 O O . GLN A 1 99 ? 105.308 32.510 -82.141 1.00 55.50 99 GLN A O 1
ATOM 800 N N . TYR A 1 100 ? 106.773 34.190 -82.485 1.00 55.53 100 TYR A N 1
ATOM 801 C CA . TYR A 1 100 ? 105.823 35.295 -82.399 1.00 55.53 100 TYR A CA 1
ATOM 802 C C . TYR A 1 100 ? 105.474 35.803 -83.800 1.00 55.53 100 TYR A C 1
ATOM 804 O O . TYR A 1 100 ? 106.364 36.195 -84.553 1.00 55.53 100 TYR A O 1
ATOM 812 N N . GLU A 1 101 ? 104.183 35.848 -84.120 1.00 62.84 101 GLU A N 1
ATOM 813 C CA . GLU A 1 101 ? 103.641 36.527 -85.300 1.00 62.84 101 GLU A CA 1
ATOM 814 C C . GLU A 1 101 ? 102.796 37.725 -84.850 1.00 62.84 101 GLU A C 1
ATOM 816 O O . GLU A 1 101 ? 102.025 37.630 -83.893 1.00 62.84 101 GLU A O 1
ATOM 821 N N . CYS A 1 102 ? 102.941 38.861 -85.533 1.00 53.66 102 CYS A N 1
ATOM 822 C CA . CYS A 1 102 ? 102.205 40.088 -85.231 1.00 53.66 102 CYS A CA 1
ATOM 823 C C . CYS A 1 102 ? 101.178 40.351 -86.340 1.00 53.66 102 CYS A C 1
ATOM 825 O O . CYS A 1 102 ? 101.560 40.561 -87.490 1.00 53.66 102 CYS A O 1
ATOM 827 N N . THR A 1 103 ? 99.886 40.388 -86.011 1.00 60.34 103 THR A N 1
ATOM 828 C CA . THR A 1 103 ? 98.811 40.762 -86.947 1.00 60.34 103 THR A CA 1
ATOM 829 C C . THR A 1 103 ? 98.396 42.223 -86.778 1.00 60.34 103 THR A C 1
ATOM 831 O O . THR A 1 103 ? 98.276 42.721 -85.660 1.00 60.34 103 THR A O 1
ATOM 834 N N . GLN A 1 104 ? 98.145 42.895 -87.903 1.00 57.78 104 GLN A N 1
ATOM 835 C CA . GLN A 1 104 ? 97.657 44.271 -88.001 1.00 57.78 104 GLN A CA 1
ATOM 836 C C . GLN A 1 104 ? 96.250 44.401 -87.392 1.00 57.78 104 GLN A C 1
ATOM 838 O O . GLN A 1 104 ? 95.305 43.771 -87.859 1.00 57.78 104 GLN A O 1
ATOM 843 N N . THR A 1 105 ? 96.117 45.205 -86.337 1.00 54.41 105 THR A N 1
ATOM 844 C CA . THR A 1 105 ? 94.850 45.459 -85.639 1.00 54.41 105 THR A CA 1
ATOM 845 C C . THR A 1 105 ? 94.102 46.628 -86.277 1.00 54.41 105 THR A C 1
ATOM 847 O O . THR A 1 105 ? 94.605 47.753 -86.256 1.00 54.41 105 THR A O 1
ATOM 850 N N . ASP A 1 106 ? 92.899 46.383 -86.796 1.00 65.31 106 ASP A N 1
ATOM 851 C CA . ASP A 1 106 ? 91.942 47.445 -87.122 1.00 65.31 106 ASP A CA 1
ATOM 852 C C . ASP A 1 106 ? 91.369 48.090 -85.846 1.00 65.31 106 ASP A C 1
ATOM 854 O O . ASP A 1 106 ? 91.287 47.471 -84.782 1.00 65.31 106 ASP A O 1
ATOM 858 N N . LEU A 1 107 ? 90.978 49.361 -85.961 1.00 64.19 107 LEU A N 1
ATOM 859 C CA . LEU A 1 107 ? 90.387 50.168 -84.891 1.00 64.19 107 LEU A CA 1
ATOM 860 C C . LEU A 1 107 ? 89.015 49.595 -84.486 1.00 64.19 107 LEU A C 1
ATOM 862 O O . LEU A 1 107 ? 88.033 49.720 -85.216 1.00 64.19 107 LEU A O 1
ATOM 866 N N . PHE A 1 108 ? 88.951 48.964 -83.313 1.00 62.00 108 PHE A N 1
ATOM 867 C CA . PHE A 1 108 ? 87.740 48.356 -82.760 1.00 62.00 108 PHE A CA 1
ATOM 868 C C . PHE A 1 108 ? 86.660 49.410 -82.454 1.00 62.00 108 PHE A C 1
ATOM 870 O O . PHE A 1 108 ? 86.754 50.135 -81.466 1.00 62.00 108 PHE A O 1
ATOM 877 N N . PHE A 1 109 ? 85.593 49.451 -83.254 1.00 66.50 109 PHE A N 1
ATOM 878 C CA . PHE A 1 109 ? 84.311 49.999 -82.806 1.00 66.50 109 PHE A CA 1
ATOM 879 C C . PHE A 1 109 ? 83.616 48.965 -81.908 1.00 66.50 109 PHE A C 1
ATOM 881 O O . PHE A 1 109 ? 83.555 47.785 -82.263 1.00 66.50 109 PHE A O 1
ATOM 888 N N . GLU A 1 110 ? 83.089 49.386 -80.753 1.00 66.19 110 GLU A N 1
ATOM 889 C CA . GLU A 1 110 ? 82.334 48.499 -79.862 1.00 66.19 110 GLU A CA 1
ATOM 890 C C . GLU A 1 110 ? 81.097 47.954 -80.582 1.00 66.19 110 GLU A C 1
ATOM 892 O O . GLU A 1 110 ? 80.139 48.669 -80.887 1.00 66.19 110 GLU A O 1
ATOM 897 N N . ARG A 1 111 ? 81.128 46.652 -80.873 1.00 71.50 111 ARG A N 1
ATOM 898 C CA . ARG A 1 111 ? 79.975 45.918 -81.382 1.00 71.50 111 ARG A CA 1
ATOM 899 C C . ARG A 1 111 ? 78.908 45.902 -80.281 1.00 71.50 111 ARG A C 1
ATOM 901 O O . ARG A 1 111 ? 79.246 45.526 -79.156 1.00 71.50 111 ARG A O 1
ATOM 908 N N . PRO A 1 112 ? 77.636 46.243 -80.565 1.00 76.62 112 PRO A N 1
ATOM 909 C CA . PRO A 1 112 ? 76.577 46.051 -79.582 1.00 76.62 112 PRO A CA 1
ATOM 910 C C . PRO A 1 112 ? 76.567 44.586 -79.132 1.00 76.62 112 PRO A C 1
ATOM 912 O O . PRO A 1 112 ? 76.842 43.689 -79.937 1.00 76.62 112 PRO A O 1
ATOM 915 N N . ALA A 1 113 ? 76.283 44.353 -77.847 1.00 78.88 113 ALA A N 1
ATOM 916 C CA . ALA A 1 113 ? 76.253 43.010 -77.281 1.00 78.88 113 ALA A CA 1
ATOM 917 C C . ALA A 1 113 ? 75.375 42.107 -78.157 1.00 78.88 113 ALA A C 1
ATOM 919 O O . ALA A 1 113 ? 74.214 42.425 -78.427 1.00 78.88 113 ALA A O 1
ATOM 920 N N . SER A 1 114 ? 75.951 41.007 -78.649 1.00 77.88 114 SER A N 1
ATOM 921 C CA . SER A 1 114 ? 75.208 40.052 -79.465 1.00 77.88 114 SER A CA 1
ATOM 922 C C . SER A 1 114 ? 74.008 39.546 -78.665 1.00 77.88 114 SER A C 1
ATOM 924 O O . SER A 1 114 ? 74.198 39.177 -77.502 1.00 77.88 114 SER A O 1
ATOM 926 N N . PRO A 1 115 ? 72.797 39.515 -79.250 1.00 80.75 115 PRO A N 1
ATOM 927 C CA . PRO A 1 115 ? 71.626 39.010 -78.549 1.00 80.75 115 PRO A CA 1
ATOM 928 C C . PRO A 1 115 ? 71.887 37.583 -78.057 1.00 80.75 115 PRO A C 1
ATOM 930 O O . PRO A 1 115 ? 72.552 36.796 -78.737 1.00 80.75 115 PRO A O 1
ATOM 933 N N . PHE A 1 116 ? 71.381 37.258 -76.865 1.00 79.31 116 PHE A N 1
ATOM 934 C CA . PHE A 1 116 ? 71.503 35.915 -76.309 1.00 79.31 116 PHE A CA 1
ATOM 935 C C . PHE A 1 116 ? 70.864 34.905 -77.263 1.00 79.31 116 PHE A C 1
ATOM 937 O O . PHE A 1 116 ? 69.719 35.073 -77.684 1.00 79.31 116 PHE A O 1
ATOM 944 N N . TYR A 1 117 ? 71.615 33.861 -77.610 1.00 82.25 117 TYR A N 1
ATOM 945 C CA . TYR A 1 117 ? 71.098 32.765 -78.416 1.00 82.25 117 TYR A CA 1
ATOM 946 C C . TYR A 1 117 ? 70.041 32.005 -77.611 1.00 82.25 117 TYR A C 1
ATOM 948 O O . TYR A 1 117 ? 70.359 31.359 -76.612 1.00 82.25 117 TYR A O 1
ATOM 956 N N . VAL A 1 118 ? 68.787 32.094 -78.053 1.00 81.44 118 VAL A N 1
ATOM 957 C CA . VAL A 1 118 ? 67.687 31.267 -77.556 1.00 81.44 118 VAL A CA 1
ATOM 958 C C . VAL A 1 118 ? 67.474 30.158 -78.587 1.00 81.44 118 VAL A C 1
ATOM 960 O O . VAL A 1 118 ? 67.033 30.465 -79.695 1.00 81.44 118 VAL A O 1
ATOM 963 N N . PRO A 1 119 ? 67.827 28.895 -78.284 1.00 84.44 119 PRO A N 1
ATOM 964 C CA . PRO A 1 119 ? 67.587 27.795 -79.207 1.00 84.44 119 PRO A CA 1
ATOM 965 C C . PRO A 1 119 ? 66.090 27.649 -79.492 1.00 84.44 119 PRO A C 1
ATOM 967 O O . PRO A 1 119 ? 65.257 27.827 -78.600 1.00 84.44 119 PRO A O 1
ATOM 970 N N . GLU A 1 120 ? 65.752 27.298 -80.732 1.00 78.62 120 GLU A N 1
ATOM 971 C CA . GLU A 1 120 ? 64.380 26.949 -81.087 1.00 78.62 120 GLU A CA 1
ATOM 972 C C . GLU A 1 120 ? 63.930 25.727 -80.284 1.00 78.62 120 GLU A C 1
ATOM 974 O O . GLU A 1 120 ? 64.678 24.765 -80.086 1.00 78.62 120 GLU A O 1
ATOM 979 N N . LYS A 1 121 ? 62.688 25.767 -79.801 1.00 79.06 121 LYS A N 1
ATOM 980 C CA . LYS A 1 121 ? 62.107 24.660 -79.054 1.00 79.06 121 LYS A CA 1
ATOM 981 C C . LYS A 1 121 ? 61.928 23.457 -79.984 1.00 79.06 121 LYS A C 1
ATOM 983 O O . LYS A 1 121 ? 61.000 23.420 -80.783 1.00 79.06 121 LYS A O 1
ATOM 988 N N . THR A 1 122 ? 62.798 22.459 -79.864 1.00 75.38 122 THR A N 1
ATOM 989 C CA . THR A 1 122 ? 62.659 21.172 -80.561 1.00 75.38 122 THR A CA 1
ATOM 990 C C . THR A 1 122 ? 61.960 20.149 -79.667 1.00 75.38 122 THR A C 1
ATOM 992 O O . THR A 1 122 ? 62.548 19.662 -78.702 1.00 75.38 122 THR A O 1
ATOM 995 N N . GLY A 1 123 ? 60.706 19.828 -79.997 1.00 83.19 123 GLY A N 1
ATOM 996 C CA . GLY A 1 123 ? 59.843 18.861 -79.307 1.00 83.19 123 GLY A CA 1
ATOM 997 C C . GLY A 1 123 ? 58.365 19.238 -79.465 1.00 83.19 123 GLY A C 1
ATOM 998 O O . GLY A 1 123 ? 58.053 20.416 -79.618 1.00 83.19 123 GLY A O 1
ATOM 999 N N . ALA A 1 124 ? 57.457 18.259 -79.460 1.00 80.62 124 ALA A N 1
ATOM 1000 C CA . ALA A 1 124 ? 56.020 18.529 -79.421 1.00 80.62 124 ALA A CA 1
ATOM 1001 C C . ALA A 1 124 ? 55.570 18.650 -77.961 1.00 80.62 124 ALA A C 1
ATOM 1003 O O . ALA A 1 124 ? 55.796 17.731 -77.171 1.00 80.62 124 ALA A O 1
ATOM 1004 N N . ASP A 1 125 ? 54.941 19.767 -77.608 1.00 81.50 125 ASP A N 1
ATOM 1005 C CA . ASP A 1 125 ? 54.316 19.921 -76.299 1.00 81.50 125 ASP A CA 1
ATOM 1006 C C . ASP A 1 125 ? 53.034 19.099 -76.236 1.00 81.50 125 ASP A C 1
ATOM 1008 O O . ASP A 1 125 ? 52.147 19.258 -77.073 1.00 81.50 125 ASP A O 1
ATOM 1012 N N . ILE A 1 126 ? 52.939 18.226 -75.236 1.00 84.00 126 ILE A N 1
ATOM 1013 C CA . ILE A 1 126 ? 51.725 17.478 -74.919 1.00 84.00 126 ILE A CA 1
ATOM 1014 C C . ILE A 1 126 ? 51.398 17.793 -73.468 1.00 84.00 126 ILE A C 1
ATOM 1016 O O . ILE A 1 126 ? 52.190 17.499 -72.572 1.00 84.00 126 ILE A O 1
ATOM 1020 N N . GLU A 1 127 ? 50.238 18.398 -73.238 1.00 84.25 127 GLU A N 1
ATOM 1021 C CA . GLU A 1 127 ? 49.672 18.512 -71.902 1.00 84.25 127 GLU A CA 1
ATOM 1022 C C . GLU A 1 127 ? 48.674 17.378 -71.672 1.00 84.25 127 GLU A C 1
ATOM 1024 O O . GLU A 1 127 ? 47.886 17.018 -72.545 1.00 84.25 127 GLU A O 1
ATOM 1029 N N . THR A 1 128 ? 48.725 16.793 -70.482 1.00 83.44 128 THR A N 1
ATOM 1030 C CA . THR A 1 128 ? 47.735 15.824 -70.016 1.00 83.44 128 THR A CA 1
ATOM 1031 C C . THR A 1 128 ? 47.046 16.426 -68.805 1.00 83.44 128 THR A C 1
ATOM 1033 O O . THR A 1 128 ? 47.684 16.601 -67.766 1.00 83.44 128 THR A O 1
ATOM 1036 N N . GLN A 1 129 ? 45.761 16.749 -68.939 1.00 88.19 129 GLN A N 1
ATOM 1037 C CA . GLN A 1 129 ? 44.939 17.303 -67.868 1.00 88.19 129 GLN A CA 1
ATOM 1038 C C . GLN A 1 129 ? 43.810 16.329 -67.533 1.00 88.19 129 GLN A C 1
ATOM 1040 O O . GLN A 1 129 ? 43.097 15.874 -68.422 1.00 88.19 129 GLN A O 1
ATOM 1045 N N . ILE A 1 130 ? 43.630 16.048 -66.243 1.00 90.88 130 ILE A N 1
ATOM 1046 C CA . ILE A 1 130 ? 42.478 15.301 -65.727 1.00 90.88 130 ILE A CA 1
ATOM 1047 C C . ILE A 1 130 ? 41.370 16.315 -65.433 1.00 90.88 130 ILE A C 1
ATOM 1049 O O . ILE A 1 130 ? 41.593 17.295 -64.712 1.00 90.88 130 ILE A O 1
ATOM 1053 N N . TYR A 1 131 ? 40.190 16.098 -66.006 1.00 89.12 131 TYR A N 1
ATOM 1054 C CA . TYR A 1 131 ? 39.016 16.942 -65.787 1.00 89.12 131 TYR A CA 1
ATOM 1055 C C . TYR A 1 131 ? 38.231 16.486 -64.544 1.00 89.12 131 TYR A C 1
ATOM 1057 O O . TYR A 1 131 ? 38.326 15.325 -64.136 1.00 89.12 131 TYR A O 1
ATOM 1065 N N . PRO A 1 132 ? 37.454 17.376 -63.899 1.00 87.56 132 PRO A N 1
ATOM 1066 C CA . PRO A 1 132 ? 36.628 16.988 -62.759 1.00 87.56 132 PRO A CA 1
ATOM 1067 C C . PRO A 1 132 ? 35.646 15.876 -63.160 1.00 87.56 132 PRO A C 1
ATOM 1069 O O . PRO A 1 132 ? 34.842 16.059 -64.070 1.00 87.56 132 PRO A O 1
ATOM 1072 N N . GLY A 1 133 ? 35.727 14.732 -62.472 1.00 85.12 133 GLY A N 1
ATOM 1073 C CA . GLY A 1 133 ? 34.887 13.549 -62.711 1.00 85.12 133 GLY A CA 1
ATOM 1074 C C . GLY A 1 133 ? 35.552 12.411 -63.495 1.00 85.12 133 GLY A C 1
ATOM 1075 O O . GLY A 1 133 ? 35.006 11.316 -63.511 1.00 85.12 133 GLY A O 1
ATOM 1076 N N . ASP A 1 134 ? 36.734 12.621 -64.078 1.00 85.62 134 ASP A N 1
ATOM 1077 C CA . ASP A 1 134 ? 37.404 11.631 -64.945 1.00 85.62 134 ASP A CA 1
ATOM 1078 C C . ASP A 1 134 ? 37.988 10.423 -64.172 1.00 85.62 134 ASP A C 1
ATOM 1080 O O . ASP A 1 134 ? 38.199 9.351 -64.728 1.00 85.62 134 ASP A O 1
ATOM 1084 N N . LEU A 1 135 ? 38.210 10.574 -62.860 1.00 88.19 135 LEU A N 1
ATOM 1085 C CA . LEU A 1 135 ? 38.706 9.520 -61.959 1.00 88.19 135 LEU A CA 1
ATOM 1086 C C . LEU A 1 135 ? 37.693 9.105 -60.879 1.00 88.19 135 LEU A C 1
ATOM 1088 O O . LEU A 1 135 ? 38.061 8.423 -59.926 1.00 88.19 135 LEU A O 1
ATOM 1092 N N . PHE A 1 136 ? 36.443 9.562 -60.972 1.00 91.31 136 PHE A N 1
ATOM 1093 C CA . PHE A 1 136 ? 35.442 9.276 -59.948 1.00 91.31 136 PHE A CA 1
ATOM 1094 C C . PHE A 1 136 ? 34.855 7.875 -60.138 1.00 91.31 136 PHE A C 1
ATOM 1096 O O . PHE A 1 136 ? 34.194 7.608 -61.141 1.00 91.31 136 PHE A O 1
ATOM 1103 N N . ASP A 1 137 ? 35.060 7.008 -59.148 1.00 92.88 137 ASP A N 1
ATOM 1104 C CA . ASP A 1 137 ? 34.406 5.705 -59.056 1.00 92.88 137 ASP A CA 1
ATOM 1105 C C . ASP A 1 137 ? 33.307 5.760 -57.990 1.00 92.88 137 ASP A C 1
ATOM 1107 O O . ASP A 1 137 ? 33.576 5.864 -56.792 1.00 92.88 137 ASP A O 1
ATOM 1111 N N . PHE A 1 138 ? 32.052 5.713 -58.435 1.00 93.56 138 PHE A N 1
ATOM 1112 C CA . PHE A 1 138 ? 30.902 5.840 -57.545 1.00 93.56 138 PHE A CA 1
ATOM 1113 C C . PHE A 1 138 ? 30.859 4.732 -56.491 1.00 93.56 138 PHE A C 1
ATOM 1115 O O . PHE A 1 138 ? 30.572 5.022 -55.330 1.00 93.56 138 PHE A O 1
ATOM 1122 N N . ASP A 1 139 ? 31.164 3.490 -56.874 1.00 94.81 139 ASP A N 1
ATOM 1123 C CA . ASP A 1 139 ? 31.004 2.331 -55.993 1.00 94.81 139 ASP A CA 1
ATOM 1124 C C . ASP A 1 139 ? 31.999 2.378 -54.823 1.00 94.81 139 ASP A C 1
ATOM 1126 O O . ASP A 1 139 ? 31.664 2.004 -53.698 1.00 94.81 139 ASP A O 1
ATOM 1130 N N . MET A 1 140 ? 33.197 2.917 -55.067 1.00 93.69 140 MET A N 1
ATOM 1131 C CA . MET A 1 140 ? 34.224 3.120 -54.042 1.00 93.69 140 MET A CA 1
ATOM 1132 C C . MET A 1 140 ? 33.917 4.320 -53.141 1.00 93.69 140 MET A C 1
ATOM 1134 O O . MET A 1 140 ? 34.050 4.237 -51.919 1.00 93.69 140 MET A O 1
ATOM 1138 N N . GLU A 1 141 ? 33.492 5.440 -53.725 1.00 92.62 141 GLU A N 1
ATOM 1139 C CA . GLU A 1 141 ? 33.304 6.698 -52.993 1.00 92.62 141 GLU A CA 1
ATOM 1140 C C . GLU A 1 141 ? 32.002 6.726 -52.171 1.00 92.62 141 GLU A C 1
ATOM 1142 O O . GLU A 1 141 ? 31.920 7.400 -51.141 1.00 92.62 141 GLU A O 1
ATOM 1147 N N . VAL A 1 142 ? 30.973 5.971 -52.577 1.00 96.38 142 VAL A N 1
ATOM 1148 C CA . VAL A 1 142 ? 29.695 5.891 -51.845 1.00 96.38 142 VAL A CA 1
ATOM 1149 C C . VAL A 1 142 ? 29.773 4.987 -50.609 1.00 96.38 142 VAL A C 1
ATOM 1151 O O . VAL A 1 142 ? 29.013 5.172 -49.654 1.00 96.38 142 VAL A O 1
ATOM 1154 N N . GLN A 1 143 ? 30.703 4.030 -50.595 1.00 95.69 143 GLN A N 1
ATOM 1155 C CA . GLN A 1 143 ? 30.853 3.041 -49.530 1.00 95.69 143 GLN A CA 1
ATOM 1156 C C . GLN A 1 143 ? 30.983 3.650 -48.115 1.00 95.69 143 GLN A C 1
ATOM 1158 O O . GLN A 1 143 ? 30.193 3.258 -47.253 1.00 95.69 143 GLN A O 1
ATOM 1163 N N . PRO A 1 144 ? 31.868 4.635 -47.841 1.00 97.06 144 PRO A N 1
ATOM 1164 C CA . PRO A 1 144 ? 31.974 5.236 -46.506 1.00 97.06 144 PRO A CA 1
ATOM 1165 C C . PRO A 1 144 ? 30.717 6.018 -46.096 1.00 97.06 144 PRO A C 1
ATOM 1167 O O . PRO A 1 144 ? 30.385 6.089 -44.912 1.00 97.06 144 PRO A O 1
ATOM 1170 N N . ILE A 1 145 ? 29.991 6.596 -47.058 1.00 96.56 145 ILE A N 1
ATOM 1171 C CA . ILE A 1 145 ? 28.746 7.327 -46.787 1.00 96.56 145 ILE A CA 1
ATOM 1172 C C . ILE A 1 145 ? 27.653 6.341 -46.370 1.00 96.56 145 ILE A C 1
ATOM 1174 O O . ILE A 1 145 ? 26.973 6.562 -45.366 1.00 96.56 145 ILE A O 1
ATOM 1178 N N . LEU A 1 146 ? 27.501 5.242 -47.112 1.00 97.00 146 LEU A N 1
ATOM 1179 C CA . LEU A 1 146 ? 26.527 4.200 -46.796 1.00 97.00 146 LEU A CA 1
ATOM 1180 C C . LEU A 1 146 ? 26.849 3.496 -45.481 1.00 97.00 146 LEU A C 1
ATOM 1182 O O . LEU A 1 146 ? 25.933 3.257 -44.702 1.00 97.00 146 LEU A O 1
ATOM 1186 N N . GLU A 1 147 ? 28.119 3.215 -45.198 1.00 96.31 147 GLU A N 1
ATOM 1187 C CA . GLU A 1 147 ? 28.532 2.597 -43.936 1.00 96.31 147 GLU A CA 1
ATOM 1188 C C . GLU A 1 147 ? 28.127 3.457 -42.734 1.00 96.31 147 GLU A C 1
ATOM 1190 O O . GLU A 1 147 ? 27.522 2.957 -41.786 1.00 96.31 147 GLU A O 1
ATOM 1195 N N . VAL A 1 148 ? 28.369 4.769 -42.800 1.00 97.94 148 VAL A N 1
ATOM 1196 C CA . VAL A 1 148 ? 27.979 5.691 -41.726 1.00 97.94 148 VAL A CA 1
ATOM 1197 C C . VAL A 1 148 ? 26.461 5.829 -41.626 1.00 97.94 148 VAL A C 1
ATOM 1199 O O . VAL A 1 148 ? 25.933 5.864 -40.514 1.00 97.94 148 VAL A O 1
ATOM 1202 N N . LEU A 1 149 ? 25.748 5.922 -42.751 1.00 98.06 149 LEU A N 1
ATOM 1203 C CA . LEU A 1 149 ? 24.289 6.048 -42.744 1.00 98.06 149 LEU A CA 1
ATOM 1204 C C . LEU A 1 149 ? 23.632 4.797 -42.164 1.00 98.06 149 LEU A C 1
ATOM 1206 O O . LEU A 1 149 ? 22.859 4.902 -41.215 1.00 98.06 149 LEU A O 1
ATOM 1210 N N . VAL A 1 150 ? 23.976 3.620 -42.684 1.00 98.12 150 VAL A N 1
ATOM 1211 C CA . VAL A 1 150 ? 23.419 2.350 -42.213 1.00 98.12 150 VAL A CA 1
ATOM 1212 C C . VAL A 1 150 ? 23.825 2.110 -40.761 1.00 98.12 150 VAL A C 1
ATOM 1214 O O . VAL A 1 150 ? 22.952 1.849 -39.936 1.00 98.12 150 VAL A O 1
ATOM 1217 N N . GLY A 1 151 ? 25.103 2.299 -40.419 1.00 98.12 151 GLY A N 1
ATOM 1218 C CA . GLY A 1 151 ? 25.605 2.149 -39.054 1.00 98.12 151 GLY A CA 1
ATOM 1219 C C . GLY A 1 151 ? 24.831 3.006 -38.057 1.00 98.12 151 GLY A C 1
ATOM 1220 O O . GLY A 1 151 ? 24.256 2.474 -37.111 1.00 98.12 151 GLY A O 1
ATOM 1221 N N . LYS A 1 152 ? 24.698 4.312 -38.323 1.00 98.12 152 LYS A N 1
ATOM 1222 C CA . LYS A 1 152 ? 23.944 5.216 -37.442 1.00 98.12 152 LYS A CA 1
ATOM 1223 C C . LYS A 1 152 ? 22.466 4.866 -37.351 1.00 98.12 152 LYS A C 1
ATOM 1225 O O . LYS A 1 152 ? 21.903 4.954 -36.267 1.00 98.12 152 LYS A O 1
ATOM 1230 N N . THR A 1 153 ? 21.830 4.481 -38.459 1.00 98.19 153 THR A N 1
ATOM 1231 C CA . THR A 1 153 ? 20.405 4.108 -38.427 1.00 98.19 153 THR A CA 1
ATOM 1232 C C . THR A 1 153 ? 20.161 2.853 -37.596 1.00 98.19 153 THR A C 1
ATOM 1234 O O . THR A 1 153 ? 19.204 2.814 -36.831 1.00 98.19 153 THR A O 1
ATOM 1237 N N . VAL A 1 154 ? 21.041 1.853 -37.693 1.00 98.12 154 VAL A N 1
ATOM 1238 C CA . VAL A 1 154 ? 20.935 0.616 -36.911 1.00 98.12 154 VAL A CA 1
ATOM 1239 C C . VAL A 1 154 ? 21.256 0.873 -35.440 1.00 98.12 154 VAL A C 1
ATOM 1241 O O . VAL A 1 154 ? 20.532 0.390 -34.575 1.00 98.12 154 VAL A O 1
ATOM 1244 N N . GLU A 1 155 ? 22.296 1.656 -35.146 1.00 97.50 155 GLU A N 1
ATOM 1245 C CA . GLU A 1 155 ? 22.638 2.049 -33.774 1.00 97.50 155 GLU A CA 1
ATOM 1246 C C . GLU A 1 155 ? 21.495 2.821 -33.110 1.00 97.50 155 GLU A C 1
ATOM 1248 O O . GLU A 1 155 ? 21.106 2.494 -31.991 1.00 97.50 155 GLU A O 1
ATOM 1253 N N . GLN A 1 156 ? 20.922 3.804 -33.808 1.00 98.25 156 GLN A N 1
ATOM 1254 C CA . GLN A 1 156 ? 19.797 4.577 -33.295 1.00 98.25 156 GLN A CA 1
ATOM 1255 C C . GLN A 1 156 ? 18.567 3.690 -33.068 1.00 98.25 156 GLN A C 1
ATOM 1257 O O . GLN A 1 156 ? 17.994 3.733 -31.984 1.00 98.25 156 GLN A O 1
ATOM 1262 N N . ALA A 1 157 ? 18.206 2.839 -34.035 1.00 98.25 157 ALA A N 1
ATOM 1263 C CA . ALA A 1 157 ? 17.080 1.919 -33.889 1.00 98.25 157 ALA A CA 1
ATOM 1264 C C . ALA A 1 157 ? 17.273 0.951 -32.709 1.00 98.25 157 ALA A C 1
ATOM 1266 O O . ALA A 1 157 ? 16.326 0.663 -31.982 1.00 98.25 157 ALA A O 1
ATOM 1267 N N . LEU A 1 158 ? 18.499 0.465 -32.486 1.00 98.25 158 LEU A N 1
ATOM 1268 C CA . LEU A 1 158 ? 18.802 -0.408 -31.354 1.00 98.25 158 LEU A CA 1
ATOM 1269 C C . LEU A 1 158 ? 18.636 0.318 -30.013 1.00 98.25 158 LEU A C 1
ATOM 1271 O O . LEU A 1 158 ? 18.078 -0.257 -29.081 1.00 98.25 158 LEU A O 1
ATOM 1275 N N . ILE A 1 159 ? 19.107 1.564 -29.910 1.00 98.38 159 ILE A N 1
ATOM 1276 C CA . ILE A 1 159 ? 18.956 2.375 -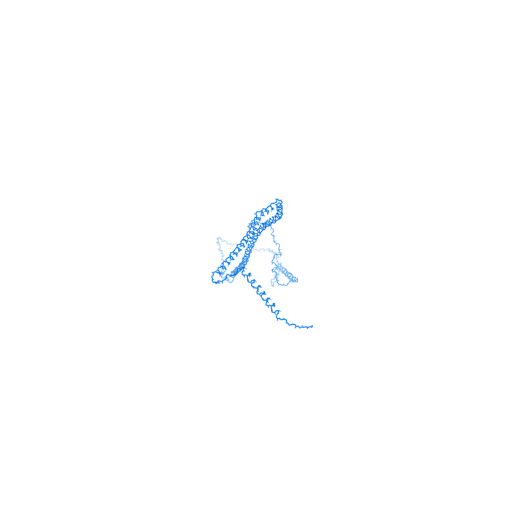28.694 1.00 98.38 159 ILE A CA 1
ATOM 1277 C C . ILE A 1 159 ? 17.474 2.629 -28.408 1.00 98.38 159 ILE A C 1
ATOM 1279 O O . ILE A 1 159 ? 17.037 2.408 -27.284 1.00 98.38 159 ILE A O 1
ATOM 1283 N N . GLU A 1 160 ? 16.698 3.017 -29.420 1.00 98.31 160 GLU A N 1
ATOM 1284 C CA . GLU A 1 160 ? 15.263 3.285 -29.272 1.00 98.31 160 GLU A CA 1
ATOM 1285 C C . GLU A 1 160 ? 14.501 2.043 -28.780 1.00 98.31 160 GLU A C 1
ATOM 1287 O O . GLU A 1 160 ? 13.730 2.134 -27.826 1.00 98.31 160 GLU A O 1
ATOM 1292 N N . VAL A 1 161 ? 14.773 0.862 -29.347 1.00 98.56 161 VAL A N 1
ATOM 1293 C CA . VAL A 1 161 ? 14.135 -0.392 -28.903 1.00 98.56 161 VAL A CA 1
ATOM 1294 C C . VAL A 1 161 ? 14.511 -0.738 -27.459 1.00 98.56 161 VAL A C 1
ATOM 1296 O O . VAL A 1 161 ? 13.642 -1.118 -26.674 1.00 98.56 161 VAL A O 1
ATOM 1299 N N . LEU A 1 162 ? 15.782 -0.581 -27.076 1.00 98.00 162 LEU A N 1
ATOM 1300 C CA . LEU A 1 162 ? 16.221 -0.840 -25.701 1.00 98.00 162 LEU A CA 1
ATOM 1301 C C . LEU A 1 162 ? 15.568 0.122 -24.698 1.00 98.00 162 LEU A C 1
ATOM 1303 O O . LEU A 1 162 ? 15.149 -0.306 -23.621 1.00 98.00 162 LEU A O 1
ATOM 1307 N N . GLU A 1 163 ? 15.448 1.403 -25.050 1.00 98.19 163 GLU A N 1
ATOM 1308 C CA . GLU A 1 163 ? 14.755 2.399 -24.229 1.00 98.19 163 GLU A CA 1
ATOM 1309 C C . GLU A 1 163 ? 13.260 2.073 -24.086 1.00 98.19 163 GLU A C 1
ATOM 1311 O O . GLU A 1 163 ? 12.699 2.175 -22.990 1.00 98.19 163 GLU A O 1
ATOM 1316 N N . GLU A 1 164 ? 12.598 1.638 -25.161 1.00 98.19 164 GLU A N 1
ATOM 1317 C CA . GLU A 1 164 ? 11.195 1.215 -25.119 1.00 98.19 164 GLU A CA 1
ATOM 1318 C C . GLU A 1 164 ? 10.980 0.005 -24.200 1.00 98.19 164 GLU A C 1
ATOM 1320 O O . GLU A 1 164 ? 10.044 0.007 -23.389 1.00 98.19 164 GLU A O 1
ATOM 1325 N N . GLU A 1 165 ? 11.854 -1.000 -24.280 1.00 98.06 165 GLU A N 1
ATOM 1326 C CA . GLU A 1 165 ? 11.813 -2.182 -23.415 1.00 98.06 165 GLU A CA 1
ATOM 1327 C C . GLU A 1 165 ? 12.055 -1.823 -21.941 1.00 98.06 165 GLU A C 1
ATOM 1329 O O . GLU A 1 165 ? 11.312 -2.279 -21.063 1.00 98.06 165 GLU A O 1
ATOM 1334 N N . GLU A 1 166 ? 13.032 -0.957 -21.648 1.00 97.88 166 GLU A N 1
ATOM 1335 C CA . GLU A 1 166 ? 13.296 -0.481 -20.286 1.00 97.88 166 GLU A CA 1
ATOM 1336 C C . GLU A 1 166 ? 12.083 0.270 -19.719 1.00 97.88 166 GLU A C 1
ATOM 1338 O O . GLU A 1 166 ? 11.620 -0.013 -18.607 1.00 97.88 166 GLU A O 1
ATOM 1343 N N . LEU A 1 167 ? 11.511 1.196 -20.495 1.00 98.31 167 LEU A N 1
ATOM 1344 C CA . LEU A 1 167 ? 10.323 1.943 -20.088 1.00 98.31 167 LEU A CA 1
ATOM 1345 C C . LEU A 1 167 ? 9.116 1.021 -19.878 1.00 98.31 167 LEU A C 1
ATOM 1347 O O . LEU A 1 167 ? 8.322 1.251 -18.961 1.00 98.31 167 LEU A O 1
ATOM 1351 N N . ALA A 1 168 ? 8.951 -0.018 -20.698 1.00 98.06 168 ALA A N 1
ATOM 1352 C CA . ALA A 1 168 ? 7.900 -1.015 -20.518 1.00 98.06 168 ALA A CA 1
ATOM 1353 C C . ALA A 1 168 ? 8.086 -1.800 -19.209 1.00 98.06 168 ALA A C 1
ATOM 1355 O O . ALA A 1 168 ? 7.131 -1.923 -18.432 1.00 98.06 168 ALA A O 1
ATOM 1356 N N . ALA A 1 169 ? 9.311 -2.248 -18.920 1.00 98.19 169 ALA A N 1
ATOM 1357 C CA . ALA A 1 169 ? 9.645 -2.955 -17.688 1.00 98.19 169 ALA A CA 1
ATOM 1358 C C . ALA A 1 169 ? 9.415 -2.079 -16.443 1.00 98.19 169 ALA A C 1
ATOM 1360 O O . ALA A 1 169 ? 8.775 -2.519 -15.484 1.00 98.19 169 ALA A O 1
ATOM 1361 N N . LEU A 1 170 ? 9.851 -0.815 -16.468 1.00 98.38 170 LEU A N 1
ATOM 1362 C CA . LEU A 1 170 ? 9.621 0.138 -15.376 1.00 98.38 170 LEU A CA 1
ATOM 1363 C C . LEU A 1 170 ? 8.128 0.393 -15.144 1.00 98.38 170 LEU A C 1
ATOM 1365 O O . LEU A 1 170 ? 7.670 0.384 -14.000 1.00 98.38 170 LEU A O 1
ATOM 1369 N N . ARG A 1 171 ? 7.339 0.574 -16.211 1.00 98.31 171 ARG A N 1
ATOM 1370 C CA . ARG A 1 171 ? 5.879 0.740 -16.102 1.00 98.31 171 ARG A CA 1
ATOM 1371 C C . ARG A 1 171 ? 5.209 -0.499 -15.520 1.00 98.31 171 ARG A C 1
ATOM 1373 O O . ARG A 1 171 ? 4.259 -0.377 -14.750 1.00 98.31 171 ARG A O 1
ATOM 1380 N N . GLU A 1 172 ? 5.662 -1.695 -15.878 1.00 98.25 172 GLU A N 1
ATOM 1381 C CA . GLU A 1 172 ? 5.145 -2.930 -15.292 1.00 98.25 172 GLU A CA 1
ATOM 1382 C C . GLU A 1 172 ? 5.481 -3.041 -13.801 1.00 98.25 172 GLU A C 1
ATOM 1384 O O . GLU A 1 172 ? 4.592 -3.325 -12.997 1.00 98.25 172 GLU A O 1
ATOM 1389 N N . GLN A 1 173 ? 6.720 -2.736 -13.410 1.00 97.94 173 GLN A N 1
ATOM 1390 C CA . GLN A 1 173 ? 7.119 -2.700 -12.003 1.00 97.94 173 GLN A CA 1
ATOM 1391 C C . GLN A 1 173 ? 6.299 -1.683 -11.200 1.00 97.94 173 GLN A C 1
ATOM 1393 O O . GLN A 1 173 ? 5.801 -2.011 -10.124 1.00 97.94 173 GLN A O 1
ATOM 1398 N N . GLN A 1 174 ? 6.099 -0.475 -11.736 1.00 98.06 174 GLN A N 1
ATOM 1399 C CA . GLN A 1 174 ? 5.268 0.551 -11.103 1.00 98.06 174 GLN A CA 1
ATOM 1400 C C . GLN A 1 174 ? 3.817 0.093 -10.943 1.00 98.06 174 GLN A C 1
ATOM 1402 O O . GLN A 1 174 ? 3.248 0.274 -9.869 1.00 98.06 174 GLN A O 1
ATOM 1407 N N . ARG A 1 175 ? 3.223 -0.534 -11.969 1.00 98.06 175 ARG A N 1
ATOM 1408 C CA . ARG A 1 175 ? 1.860 -1.086 -11.883 1.00 98.06 175 ARG A CA 1
ATOM 1409 C C . ARG A 1 175 ? 1.747 -2.126 -10.774 1.00 98.06 175 ARG A C 1
ATOM 1411 O O . ARG A 1 175 ? 0.914 -1.961 -9.890 1.00 98.06 175 ARG A O 1
ATOM 1418 N N . ARG A 1 176 ? 2.642 -3.119 -10.755 1.00 98.19 176 ARG A N 1
ATOM 1419 C CA . ARG A 1 176 ? 2.670 -4.160 -9.711 1.00 98.19 176 ARG A CA 1
ATOM 1420 C C . ARG A 1 176 ? 2.830 -3.564 -8.310 1.00 98.19 176 ARG A C 1
ATOM 1422 O O . ARG A 1 176 ? 2.159 -3.993 -7.377 1.00 98.19 176 ARG A O 1
ATOM 1429 N N . PHE A 1 177 ? 3.691 -2.557 -8.157 1.00 98.31 177 PHE A N 1
ATOM 1430 C CA . PHE A 1 177 ? 3.882 -1.869 -6.880 1.00 98.31 177 PHE A CA 1
ATOM 1431 C C . PHE A 1 177 ? 2.624 -1.115 -6.431 1.00 98.31 177 PHE A C 1
ATOM 1433 O O . PHE A 1 177 ? 2.243 -1.190 -5.265 1.00 98.31 177 PHE A O 1
ATOM 1440 N N . LEU A 1 178 ? 1.965 -0.395 -7.343 1.00 98.38 178 LEU A N 1
ATOM 1441 C CA . LEU A 1 178 ? 0.735 0.335 -7.035 1.00 98.38 178 LEU A CA 1
ATOM 1442 C C . LEU A 1 178 ? -0.422 -0.608 -6.701 1.00 98.38 178 LEU A C 1
ATOM 1444 O O . LEU A 1 178 ? -1.177 -0.316 -5.778 1.00 98.38 178 LEU A O 1
ATOM 1448 N N . GLU A 1 179 ? -0.539 -1.734 -7.403 1.00 98.12 179 GLU A N 1
ATOM 1449 C CA . GLU A 1 179 ? -1.518 -2.783 -7.104 1.00 98.12 179 GLU A CA 1
ATOM 1450 C C . GLU A 1 179 ? -1.299 -3.358 -5.703 1.00 98.12 179 GLU A C 1
ATOM 1452 O O . GLU A 1 179 ? -2.235 -3.391 -4.904 1.00 98.12 179 GLU A O 1
ATOM 1457 N N . LEU A 1 180 ? -0.058 -3.729 -5.366 1.00 98.25 180 LEU A N 1
ATOM 1458 C CA . LEU A 1 180 ? 0.278 -4.233 -4.035 1.00 98.25 180 LEU A CA 1
ATOM 1459 C C . LEU A 1 180 ? -0.037 -3.194 -2.954 1.00 98.25 180 LEU A C 1
ATOM 1461 O O . LEU A 1 180 ? -0.721 -3.499 -1.981 1.00 98.25 180 LEU A O 1
ATOM 1465 N N . ARG A 1 181 ? 0.379 -1.941 -3.163 1.00 98.31 181 ARG A N 1
ATOM 1466 C CA . ARG A 1 181 ? 0.106 -0.846 -2.230 1.00 98.31 181 ARG A CA 1
ATOM 1467 C C . ARG A 1 181 ? -1.395 -0.606 -2.059 1.00 98.31 181 ARG A C 1
ATOM 1469 O O . ARG A 1 181 ? -1.848 -0.354 -0.946 1.00 98.31 181 ARG A O 1
ATOM 1476 N N . ALA A 1 182 ? -2.179 -0.679 -3.133 1.00 98.31 182 ALA A N 1
ATOM 1477 C CA . ALA A 1 182 ? -3.630 -0.536 -3.059 1.00 98.31 182 ALA A CA 1
ATOM 1478 C C . ALA A 1 182 ? -4.256 -1.653 -2.209 1.00 98.31 182 ALA A C 1
ATOM 1480 O O . ALA A 1 182 ? -5.081 -1.367 -1.342 1.00 98.31 182 ALA A O 1
ATOM 1481 N N . VAL A 1 183 ? -3.812 -2.900 -2.389 1.00 98.19 183 VAL A N 1
ATOM 1482 C CA . VAL A 1 183 ? -4.254 -4.042 -1.572 1.00 98.19 183 VAL A CA 1
ATOM 1483 C C . VAL A 1 183 ? -3.876 -3.851 -0.102 1.00 98.19 183 VAL A C 1
ATOM 1485 O O . VAL A 1 183 ? -4.745 -3.956 0.762 1.00 98.19 183 VAL A O 1
ATOM 1488 N N . GLU A 1 184 ? -2.622 -3.497 0.187 1.00 97.62 184 GLU A N 1
ATOM 1489 C CA . GLU A 1 184 ? -2.140 -3.250 1.553 1.00 97.62 184 GLU A CA 1
ATOM 1490 C C . GLU A 1 184 ? -2.921 -2.123 2.239 1.00 97.62 184 GLU A C 1
ATOM 1492 O O . GLU A 1 184 ? -3.352 -2.264 3.383 1.00 97.62 184 GLU A O 1
ATOM 1497 N N . THR A 1 185 ? -3.159 -1.009 1.539 1.00 98.25 185 THR A N 1
ATOM 1498 C CA . THR A 1 185 ? -3.944 0.106 2.093 1.00 98.25 185 THR A CA 1
ATOM 1499 C C . THR A 1 185 ? -5.396 -0.286 2.359 1.00 98.25 185 THR A C 1
ATOM 1501 O O . THR A 1 185 ? -5.941 0.085 3.397 1.00 98.25 185 THR A O 1
ATOM 1504 N N . ALA A 1 186 ? -6.020 -1.073 1.478 1.00 97.94 186 ALA A N 1
ATOM 1505 C CA . ALA A 1 186 ? -7.375 -1.571 1.689 1.00 97.94 186 ALA A CA 1
ATOM 1506 C C . ALA A 1 186 ? -7.452 -2.530 2.889 1.00 97.94 186 ALA A C 1
ATOM 1508 O O . ALA A 1 186 ? -8.399 -2.465 3.678 1.00 97.94 186 ALA A O 1
ATOM 1509 N N . GLU A 1 187 ? -6.452 -3.396 3.066 1.00 97.25 187 GLU A N 1
ATOM 1510 C CA . GLU A 1 187 ? -6.371 -4.290 4.220 1.00 97.25 187 GLU A CA 1
ATOM 1511 C C . GLU A 1 187 ? -6.149 -3.520 5.528 1.00 97.25 187 GLU A C 1
ATOM 1513 O O . GLU A 1 187 ? -6.854 -3.777 6.508 1.00 97.25 187 GLU A O 1
ATOM 1518 N N . ALA A 1 188 ? -5.243 -2.538 5.534 1.00 98.12 188 ALA A N 1
ATOM 1519 C CA . ALA A 1 188 ? -4.989 -1.684 6.689 1.00 98.12 188 ALA A CA 1
ATOM 1520 C C . ALA A 1 188 ? -6.262 -0.949 7.135 1.00 98.12 188 ALA A C 1
ATOM 1522 O O . ALA A 1 188 ? -6.636 -1.023 8.304 1.00 98.12 188 ALA A O 1
ATOM 1523 N N . LEU A 1 189 ? -6.996 -0.339 6.196 1.00 98.06 189 LEU A N 1
ATOM 1524 C CA . LEU A 1 189 ? -8.277 0.315 6.489 1.00 98.06 189 LEU A CA 1
ATOM 1525 C C . LEU A 1 189 ? -9.307 -0.667 7.065 1.00 98.06 189 LEU A C 1
ATOM 1527 O O . LEU A 1 189 ? -9.996 -0.349 8.038 1.00 98.06 189 LEU A O 1
ATOM 1531 N N . ARG A 1 190 ? -9.385 -1.891 6.522 1.00 97.88 190 ARG A N 1
ATOM 1532 C CA . ARG A 1 190 ? -10.272 -2.940 7.048 1.00 97.88 190 ARG A CA 1
ATOM 1533 C C . ARG A 1 190 ? -9.931 -3.303 8.497 1.00 97.88 190 ARG A C 1
ATOM 1535 O O . ARG A 1 190 ? -10.838 -3.529 9.302 1.00 97.88 190 ARG A O 1
ATOM 1542 N N . LEU A 1 191 ? -8.643 -3.401 8.826 1.00 98.00 191 LEU A N 1
ATOM 1543 C CA . LEU A 1 191 ? -8.177 -3.696 10.182 1.00 98.00 191 LEU A CA 1
ATOM 1544 C C . LEU A 1 191 ? -8.458 -2.534 11.137 1.00 98.00 191 LEU A C 1
ATOM 1546 O O . LEU A 1 191 ? -8.999 -2.777 12.214 1.00 98.00 191 LEU A O 1
ATOM 1550 N N . GLU A 1 192 ? -8.200 -1.292 10.723 1.00 97.94 192 GLU A N 1
ATOM 1551 C CA . GLU A 1 192 ? -8.504 -0.101 11.522 1.00 97.94 192 GLU A CA 1
ATOM 1552 C C . GLU A 1 192 ? -9.995 0.007 11.857 1.00 97.94 192 GLU A C 1
ATOM 1554 O O . GLU A 1 192 ? -10.368 0.311 12.989 1.00 97.94 192 GLU A O 1
ATOM 1559 N N . GLU A 1 193 ? -10.884 -0.250 10.894 1.00 97.62 193 GLU A N 1
ATOM 1560 C CA . GLU A 1 193 ? -12.325 -0.245 11.154 1.00 97.62 193 GLU A CA 1
ATOM 1561 C C . GLU A 1 193 ? -12.735 -1.329 12.151 1.00 97.62 193 GLU A C 1
ATOM 1563 O O . GLU A 1 193 ? -13.575 -1.089 13.026 1.00 97.62 193 GLU A O 1
ATOM 1568 N N . ARG A 1 194 ? -12.145 -2.524 12.039 1.00 97.19 194 ARG A N 1
ATOM 1569 C CA . ARG A 1 194 ? -12.389 -3.618 12.982 1.00 97.19 194 ARG A CA 1
ATOM 1570 C C . ARG A 1 194 ? -11.907 -3.250 14.382 1.00 97.19 194 ARG A C 1
ATOM 1572 O O . ARG A 1 194 ? -12.643 -3.466 15.342 1.00 97.19 194 ARG A O 1
ATOM 1579 N N . GLU A 1 195 ? -10.718 -2.674 14.496 1.00 97.25 195 GLU A N 1
ATOM 1580 C CA . GLU A 1 195 ? -10.160 -2.218 15.767 1.00 97.25 195 GLU A CA 1
ATOM 1581 C C . GLU A 1 195 ? -11.025 -1.118 16.386 1.00 97.25 195 GLU A C 1
ATOM 1583 O O . GLU A 1 195 ? -11.413 -1.231 17.546 1.00 97.25 195 GLU A O 1
ATOM 1588 N N . LYS A 1 196 ? -11.463 -0.128 15.598 1.00 98.00 196 LYS A N 1
ATOM 1589 C CA . LYS A 1 196 ? -12.405 0.910 16.052 1.00 98.00 196 LYS A CA 1
ATOM 1590 C C . LYS A 1 196 ? -13.696 0.315 16.619 1.00 98.00 196 LYS A C 1
ATOM 1592 O O . LYS A 1 196 ? -14.213 0.829 17.608 1.00 98.00 196 LYS A O 1
ATOM 1597 N N . ARG A 1 197 ? -14.236 -0.756 16.022 1.00 97.31 197 ARG A N 1
ATOM 1598 C CA . ARG A 1 197 ? -15.428 -1.447 16.554 1.00 97.31 197 ARG A CA 1
ATOM 1599 C C . ARG A 1 197 ? -15.136 -2.135 17.887 1.00 97.31 197 ARG A C 1
ATOM 1601 O O . ARG A 1 197 ? -15.923 -1.980 18.815 1.00 97.31 197 ARG A O 1
ATOM 1608 N N . LEU A 1 198 ? -14.011 -2.842 17.991 1.00 97.94 198 LEU A N 1
ATOM 1609 C CA . LEU A 1 198 ? -13.607 -3.530 19.221 1.00 97.94 198 LEU A CA 1
ATOM 1610 C C . LEU A 1 198 ? -13.316 -2.554 20.362 1.00 97.94 198 LEU A C 1
ATOM 1612 O O . LEU A 1 198 ? -13.728 -2.800 21.491 1.00 97.94 198 LEU A O 1
ATOM 1616 N N . VAL A 1 199 ? -12.652 -1.433 20.076 1.00 98.19 199 VAL A N 1
ATOM 1617 C CA . VAL A 1 199 ? -12.386 -0.378 21.063 1.00 98.19 199 VAL A CA 1
ATOM 1618 C C . VAL A 1 199 ? -13.698 0.212 21.572 1.00 98.19 199 VAL A C 1
ATOM 1620 O O . VAL A 1 199 ? -13.895 0.265 22.781 1.00 98.19 199 VAL A O 1
ATOM 1623 N N . LYS A 1 200 ? -14.639 0.546 20.678 1.00 97.81 200 LYS A N 1
ATOM 1624 C CA . LYS A 1 200 ? -15.970 1.038 21.074 1.00 97.81 200 LYS A CA 1
ATOM 1625 C C . LYS A 1 200 ? -16.738 0.033 21.932 1.00 97.81 200 LYS A C 1
ATOM 1627 O O . LYS A 1 200 ? -17.384 0.422 22.900 1.00 97.81 200 LYS A O 1
ATOM 1632 N N . GLU A 1 201 ? -16.689 -1.254 21.588 1.00 97.38 201 GLU A N 1
ATOM 1633 C CA . GLU A 1 201 ? -17.320 -2.293 22.406 1.00 97.38 201 GLU A CA 1
ATOM 1634 C C . GLU A 1 201 ? -16.650 -2.393 23.781 1.00 97.38 201 GLU A C 1
ATOM 1636 O O . GLU A 1 201 ? -17.342 -2.396 24.796 1.00 97.38 201 GLU A O 1
ATOM 1641 N N . LYS A 1 202 ? -15.313 -2.414 23.829 1.00 98.12 202 LYS A N 1
ATOM 1642 C CA . LYS A 1 202 ? -14.542 -2.452 25.076 1.00 98.12 202 LYS A CA 1
ATOM 1643 C C . LYS A 1 202 ? -14.864 -1.260 25.976 1.00 98.12 202 LYS A C 1
ATOM 1645 O O . LYS A 1 202 ? -15.074 -1.457 27.167 1.00 98.12 202 LYS A O 1
ATOM 1650 N N . GLU A 1 203 ? -14.926 -0.053 25.419 1.00 97.62 203 GLU A N 1
ATOM 1651 C CA . GLU A 1 203 ? -15.318 1.157 26.149 1.00 97.62 203 GLU A CA 1
ATOM 1652 C C . GLU A 1 203 ? -16.729 1.018 26.721 1.00 97.62 203 GLU A C 1
ATOM 1654 O O . GLU A 1 203 ? -16.932 1.267 27.907 1.00 97.62 203 GLU A O 1
ATOM 1659 N N . ARG A 1 204 ? -17.688 0.520 25.928 1.00 97.50 204 ARG A N 1
ATOM 1660 C CA . ARG A 1 204 ? -19.055 0.285 26.411 1.00 97.50 204 ARG A CA 1
ATOM 1661 C C . ARG A 1 204 ? -19.095 -0.721 27.562 1.00 97.50 204 ARG A C 1
ATOM 1663 O O . ARG A 1 204 ? -19.776 -0.486 28.553 1.00 97.50 204 ARG A O 1
ATOM 1670 N N . ARG A 1 205 ? -18.340 -1.819 27.456 1.00 97.19 205 ARG A N 1
ATOM 1671 C CA . ARG A 1 205 ? -18.230 -2.838 28.514 1.00 97.19 205 ARG A CA 1
ATOM 1672 C C . ARG A 1 205 ? -17.588 -2.294 29.783 1.00 97.19 205 ARG A C 1
ATOM 1674 O O . ARG A 1 205 ? -17.995 -2.685 30.870 1.00 97.19 205 ARG A O 1
ATOM 1681 N N . LEU A 1 206 ? -16.598 -1.416 29.651 1.00 98.12 206 LEU A N 1
ATOM 1682 C CA . LEU A 1 206 ? -15.943 -0.777 30.788 1.00 98.12 206 LEU A CA 1
ATOM 1683 C C . LEU A 1 206 ? -16.935 0.120 31.536 1.00 98.12 206 LEU A C 1
ATOM 1685 O O . LEU A 1 206 ? -17.051 -0.010 32.749 1.00 98.12 206 LEU A O 1
ATOM 1689 N N . VAL A 1 207 ? -17.710 0.938 30.815 1.00 97.62 207 VAL A N 1
ATOM 1690 C CA . VAL A 1 207 ? -18.760 1.781 31.413 1.00 97.62 207 VAL A CA 1
ATOM 1691 C C . VAL A 1 207 ? -19.831 0.930 32.106 1.00 97.62 207 VAL A C 1
ATOM 1693 O O . VAL A 1 207 ? -20.116 1.161 33.277 1.00 97.62 207 VAL A O 1
ATOM 1696 N N . GLU A 1 208 ? -20.354 -0.107 31.434 1.00 96.38 208 GLU A N 1
ATOM 1697 C CA . GLU A 1 208 ? -21.312 -1.062 32.027 1.00 96.38 208 GLU A CA 1
ATOM 1698 C C . GLU A 1 208 ? -20.746 -1.695 33.318 1.00 96.38 208 GLU A C 1
ATOM 1700 O O . GLU A 1 208 ? -21.455 -1.859 34.312 1.00 96.38 208 GLU A O 1
ATOM 1705 N N . HIS A 1 209 ? -19.456 -2.044 33.322 1.00 96.81 209 HIS A N 1
ATOM 1706 C CA . HIS A 1 209 ? -18.797 -2.647 34.478 1.00 96.81 209 HIS A CA 1
ATOM 1707 C C . HIS A 1 209 ? -18.602 -1.658 35.633 1.00 96.81 209 HIS A C 1
ATOM 1709 O O . HIS A 1 209 ? -18.856 -2.014 36.782 1.00 96.81 209 HIS A O 1
ATOM 1715 N N . GLU A 1 210 ? -18.189 -0.420 35.353 1.00 97.12 210 GLU A N 1
ATOM 1716 C CA . GLU A 1 210 ? -18.058 0.628 36.369 1.00 97.12 210 GLU A CA 1
ATOM 1717 C C . GLU A 1 210 ? -19.401 0.956 37.028 1.00 97.12 210 GLU A C 1
ATOM 1719 O O . GLU A 1 210 ? -19.470 1.093 38.251 1.00 97.12 210 GLU A O 1
ATOM 1724 N N . GLU A 1 211 ? -20.473 1.053 36.239 1.00 97.19 211 GLU A N 1
ATOM 1725 C CA . GLU A 1 211 ? -21.836 1.226 36.747 1.00 97.19 211 GLU A CA 1
ATOM 1726 C C . GLU A 1 211 ? -22.265 0.026 37.598 1.00 97.19 211 GLU A C 1
ATOM 1728 O O . GLU A 1 211 ? -22.764 0.206 38.710 1.00 97.19 211 GLU A O 1
ATOM 1733 N N . GLY A 1 212 ? -21.987 -1.195 37.131 1.00 97.19 212 GLY A N 1
ATOM 1734 C CA . GLY A 1 212 ? -22.240 -2.422 37.883 1.00 97.19 212 GLY A CA 1
ATOM 1735 C C . GLY A 1 212 ? -21.527 -2.449 39.237 1.00 97.19 212 GLY A C 1
ATOM 1736 O O . GLY A 1 212 ? -22.155 -2.771 40.242 1.00 97.19 212 GLY A O 1
ATOM 1737 N N . ILE A 1 213 ? -20.252 -2.049 39.294 1.00 97.62 213 ILE A N 1
ATOM 1738 C CA . ILE A 1 213 ? -19.487 -1.965 40.549 1.00 97.62 213 ILE A CA 1
ATOM 1739 C C . ILE A 1 213 ? -20.103 -0.939 41.506 1.00 97.62 213 ILE A C 1
ATOM 1741 O O . ILE A 1 213 ? -20.170 -1.193 42.708 1.00 97.62 213 ILE A O 1
ATOM 1745 N N . LYS A 1 214 ? -20.544 0.224 41.008 1.00 97.38 214 LYS A N 1
ATOM 1746 C CA . LYS A 1 214 ? -21.195 1.243 41.852 1.00 97.38 214 LYS A CA 1
ATOM 1747 C C . LYS A 1 214 ? -22.472 0.694 42.482 1.00 97.38 214 LYS A C 1
ATOM 1749 O O . LYS A 1 214 ? -22.622 0.763 43.697 1.00 97.38 214 LYS A O 1
ATOM 1754 N N . ILE A 1 215 ? -23.332 0.078 41.673 1.00 97.19 215 ILE A N 1
ATOM 1755 C CA . ILE A 1 215 ? -24.590 -0.520 42.140 1.00 97.19 215 ILE A CA 1
ATOM 1756 C C . ILE A 1 215 ? -24.321 -1.658 43.131 1.00 97.19 215 ILE A C 1
ATOM 1758 O O . ILE A 1 215 ? -25.011 -1.765 44.142 1.00 97.19 215 ILE A O 1
ATOM 1762 N N . GLN A 1 216 ? -23.312 -2.496 42.874 1.00 96.44 216 GLN A N 1
ATOM 1763 C CA . GLN A 1 216 ? -22.918 -3.566 43.792 1.00 96.44 216 GLN A CA 1
ATOM 1764 C C . GLN A 1 216 ? -22.500 -3.014 45.153 1.00 96.44 216 GLN A C 1
ATOM 1766 O O . GLN A 1 216 ? -23.010 -3.492 46.158 1.00 96.44 216 GLN A O 1
ATOM 1771 N N . LYS A 1 217 ? -21.659 -1.974 45.196 1.00 97.31 217 LYS A N 1
ATOM 1772 C CA . LYS A 1 217 ? -21.265 -1.328 46.458 1.00 97.31 217 LYS A CA 1
ATOM 1773 C C . LYS A 1 217 ? -22.462 -0.756 47.213 1.00 97.31 217 LYS A C 1
ATOM 1775 O O . LYS A 1 217 ? -22.604 -1.006 48.403 1.00 97.31 217 LYS A O 1
ATOM 1780 N N . GLU A 1 218 ? -23.356 -0.047 46.523 1.00 97.06 218 GLU A N 1
ATOM 1781 C CA . GLU A 1 218 ? -24.582 0.477 47.141 1.00 97.06 218 GLU A CA 1
ATOM 1782 C C . GLU A 1 218 ? -25.467 -0.649 47.697 1.00 97.06 218 GLU A C 1
ATOM 1784 O O . GLU A 1 218 ? -26.062 -0.522 48.769 1.00 97.06 218 GLU A O 1
ATOM 1789 N N . MET A 1 219 ? -25.565 -1.769 46.980 1.00 95.81 219 MET A N 1
ATOM 1790 C CA . MET A 1 219 ? -26.320 -2.936 47.423 1.00 95.81 219 MET A CA 1
ATOM 1791 C C . MET A 1 219 ? -25.655 -3.628 48.616 1.00 95.81 219 MET A C 1
ATOM 1793 O O . MET A 1 219 ? -26.353 -3.980 49.564 1.00 95.81 219 MET A O 1
ATOM 1797 N N . GLU A 1 220 ? -24.332 -3.784 48.603 1.00 96.00 220 GLU A N 1
ATOM 1798 C CA . GLU A 1 220 ? -23.548 -4.311 49.724 1.00 96.00 220 GLU A CA 1
ATOM 1799 C C . GLU A 1 220 ? -23.745 -3.459 50.982 1.00 96.00 220 GLU A C 1
ATOM 1801 O O . GLU A 1 220 ? -24.038 -4.007 52.043 1.00 96.00 220 GLU A O 1
ATOM 1806 N N . GLU A 1 221 ? -23.684 -2.129 50.867 1.00 96.19 221 GLU A N 1
ATOM 1807 C CA . GLU A 1 221 ? -23.943 -1.201 51.974 1.00 96.19 221 GLU A CA 1
ATOM 1808 C C . GLU A 1 221 ? -25.377 -1.327 52.508 1.00 96.19 221 GLU A C 1
ATOM 1810 O O . GLU A 1 221 ? -25.586 -1.392 53.722 1.00 96.19 221 GLU A O 1
ATOM 1815 N N . ARG A 1 222 ? -26.378 -1.425 51.622 1.00 96.12 222 ARG A N 1
ATOM 1816 C CA . ARG A 1 222 ? -27.782 -1.632 52.021 1.00 96.12 222 ARG A CA 1
ATOM 1817 C C . ARG A 1 222 ? -27.995 -2.964 52.730 1.00 96.12 222 ARG A C 1
ATOM 1819 O O . ARG A 1 222 ? -28.709 -3.007 53.730 1.00 96.12 222 ARG A O 1
ATOM 1826 N N . ILE A 1 223 ? -27.391 -4.040 52.228 1.00 96.25 223 ILE A N 1
ATOM 1827 C CA . ILE A 1 223 ? -27.472 -5.366 52.850 1.00 96.25 223 ILE A CA 1
ATOM 1828 C C . ILE A 1 223 ? -26.779 -5.337 54.211 1.00 96.25 223 ILE A C 1
ATOM 1830 O O . ILE A 1 223 ? -27.356 -5.805 55.188 1.00 96.25 223 ILE A O 1
ATOM 1834 N N . ALA A 1 224 ? -25.586 -4.745 54.303 1.00 96.69 224 ALA A N 1
ATOM 1835 C CA . ALA A 1 224 ? -24.865 -4.604 55.563 1.00 96.69 224 ALA A CA 1
ATOM 1836 C C . ALA A 1 224 ? -25.687 -3.819 56.597 1.00 96.69 224 ALA A C 1
ATOM 1838 O O . ALA A 1 224 ? -25.804 -4.258 57.739 1.00 96.69 224 ALA A O 1
ATOM 1839 N N . ALA A 1 225 ? -26.321 -2.712 56.193 1.00 96.25 225 ALA A N 1
ATOM 1840 C CA . ALA A 1 225 ? -27.213 -1.940 57.055 1.00 96.25 225 ALA A CA 1
ATOM 1841 C C . ALA A 1 225 ? -28.438 -2.752 57.502 1.00 96.25 225 ALA A C 1
ATOM 1843 O O . ALA A 1 225 ? -28.786 -2.719 58.678 1.00 96.25 225 ALA A O 1
ATOM 1844 N N . ALA A 1 226 ? -29.067 -3.513 56.601 1.00 95.31 226 ALA A N 1
ATOM 1845 C CA . ALA A 1 226 ? -30.217 -4.353 56.932 1.00 95.31 226 ALA A CA 1
ATOM 1846 C C . ALA A 1 226 ? -29.853 -5.481 57.912 1.00 95.31 226 ALA A C 1
ATOM 1848 O O . ALA A 1 226 ? -30.566 -5.691 58.890 1.00 95.31 226 ALA A O 1
ATOM 1849 N N . VAL A 1 227 ? -28.726 -6.166 57.692 1.00 96.38 227 VAL A N 1
ATOM 1850 C CA . VAL A 1 227 ? -28.218 -7.213 58.595 1.00 96.38 227 VAL A CA 1
ATOM 1851 C C . VAL A 1 227 ? -27.880 -6.624 59.964 1.00 96.38 227 VAL A C 1
ATOM 1853 O O . VAL A 1 227 ? -28.241 -7.200 60.988 1.00 96.38 227 VAL A O 1
ATOM 1856 N N . LEU A 1 228 ? -27.235 -5.456 59.988 1.00 94.75 228 LEU A N 1
ATOM 1857 C CA . LEU A 1 228 ? -26.914 -4.736 61.215 1.00 94.75 228 LEU A CA 1
ATOM 1858 C C . LEU A 1 228 ? -28.187 -4.338 61.974 1.00 94.75 228 LEU A C 1
ATOM 1860 O O . LEU A 1 228 ? -28.292 -4.618 63.164 1.00 94.75 228 LEU A O 1
ATOM 1864 N N . MET A 1 229 ? -29.177 -3.754 61.293 1.00 93.50 229 MET A N 1
ATOM 1865 C CA . MET A 1 229 ? -30.474 -3.422 61.889 1.00 93.50 229 MET A CA 1
ATOM 1866 C C . MET A 1 229 ? -31.179 -4.662 62.428 1.00 93.50 229 MET A C 1
ATOM 1868 O O . MET A 1 229 ? -31.679 -4.622 63.544 1.00 93.50 229 MET A O 1
ATOM 1872 N N . GLN A 1 230 ? -31.199 -5.765 61.679 1.00 92.44 230 GLN A N 1
ATOM 1873 C CA . GLN A 1 230 ? -31.833 -7.003 62.121 1.00 92.44 230 GLN A CA 1
ATOM 1874 C C . GLN A 1 230 ? -31.146 -7.580 63.366 1.00 92.44 230 GLN A C 1
ATOM 1876 O O . GLN A 1 230 ? -31.843 -7.996 64.286 1.00 92.44 230 GLN A O 1
ATOM 1881 N N . GLY A 1 231 ? -29.809 -7.558 63.422 1.00 92.81 231 GLY A N 1
ATOM 1882 C CA . GLY A 1 231 ? -29.049 -7.951 64.612 1.00 92.81 231 GLY A CA 1
ATOM 1883 C C . GLY A 1 231 ? -29.366 -7.064 65.818 1.00 92.81 231 GLY A C 1
ATOM 1884 O O . GLY A 1 231 ? -29.756 -7.569 66.865 1.00 92.81 231 GLY A O 1
ATOM 1885 N N . TYR A 1 232 ? -29.310 -5.738 65.652 1.00 92.19 232 TYR A N 1
ATOM 1886 C CA . TYR A 1 232 ? -29.660 -4.802 66.725 1.00 92.19 232 TYR A CA 1
ATOM 1887 C C . TYR A 1 232 ? -31.117 -4.927 67.173 1.00 92.19 232 TYR A C 1
ATOM 1889 O O . TYR A 1 232 ? -31.384 -4.866 68.366 1.00 92.19 232 TYR A O 1
ATOM 1897 N N . MET A 1 233 ? -32.068 -5.102 66.252 1.00 91.00 233 MET A N 1
ATOM 1898 C CA . MET A 1 233 ? -33.478 -5.296 66.597 1.00 91.00 233 MET A CA 1
ATOM 1899 C C . MET A 1 233 ? -33.704 -6.616 67.330 1.00 91.00 233 MET A C 1
ATOM 1901 O O . MET A 1 233 ? -34.519 -6.645 68.247 1.00 91.00 233 MET A O 1
ATOM 1905 N N . ALA A 1 234 ? -32.992 -7.684 66.961 1.00 91.56 234 ALA A N 1
ATOM 1906 C CA . ALA A 1 234 ? -33.080 -8.967 67.651 1.00 91.56 234 ALA A CA 1
ATOM 1907 C C . ALA A 1 234 ? -32.624 -8.876 69.116 1.00 91.56 234 ALA A C 1
ATOM 1909 O O . ALA A 1 234 ? -33.218 -9.542 69.958 1.00 91.56 234 ALA A O 1
ATOM 1910 N N . ASP A 1 235 ? -31.641 -8.023 69.425 1.00 89.06 235 ASP A N 1
ATOM 1911 C CA . ASP A 1 235 ? -31.148 -7.820 70.794 1.00 89.06 235 ASP A CA 1
ATOM 1912 C C . ASP A 1 235 ? -31.953 -6.756 71.569 1.00 89.06 235 ASP A C 1
ATOM 1914 O O . ASP A 1 235 ? -32.256 -6.923 72.751 1.00 89.06 235 ASP A O 1
ATOM 1918 N N . LEU A 1 236 ? -32.328 -5.652 70.911 1.00 91.88 236 LEU A N 1
ATOM 1919 C CA . LEU A 1 236 ? -33.027 -4.524 71.536 1.00 91.88 236 LEU A CA 1
ATOM 1920 C C . LEU A 1 236 ? -34.487 -4.861 71.857 1.00 91.88 236 LEU A C 1
ATOM 1922 O O . LEU A 1 236 ? -34.984 -4.481 72.912 1.00 91.88 236 LEU A O 1
ATOM 1926 N N . LEU A 1 237 ? -35.190 -5.542 70.949 1.00 90.25 237 LEU A N 1
ATOM 1927 C CA . LEU A 1 237 ? -36.632 -5.762 71.067 1.00 90.25 237 LEU A CA 1
ATOM 1928 C C . LEU A 1 237 ? -36.999 -6.616 72.295 1.00 90.25 237 LEU A C 1
ATOM 1930 O O . LEU A 1 237 ? -37.883 -6.185 73.033 1.00 90.25 237 LEU A O 1
ATOM 1934 N N . PRO A 1 238 ? -36.307 -7.733 72.604 1.00 91.00 238 PRO A N 1
ATOM 1935 C CA . PRO A 1 238 ? -36.515 -8.449 73.860 1.00 91.00 238 PRO A CA 1
ATOM 1936 C C . PRO A 1 238 ? -36.227 -7.581 75.087 1.00 91.00 238 PRO A C 1
ATOM 1938 O O . PRO A 1 238 ? -37.033 -7.564 76.007 1.00 91.00 238 PRO A O 1
ATOM 1941 N N . SER A 1 239 ? -35.135 -6.805 75.079 1.00 90.06 239 SER A N 1
ATOM 1942 C CA . S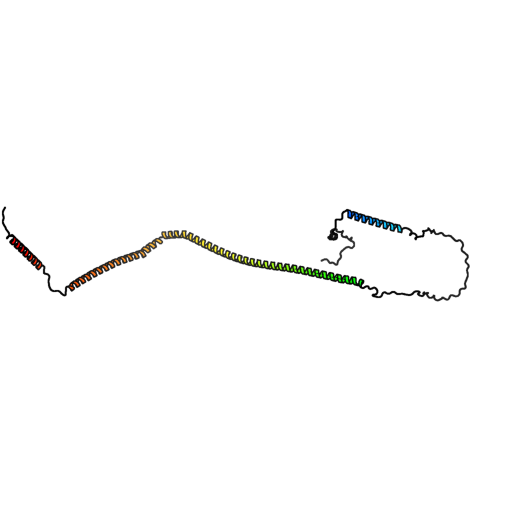ER A 1 239 ? -34.770 -5.939 76.209 1.00 90.06 239 SER A CA 1
ATOM 1943 C C . SER A 1 239 ? -35.791 -4.822 76.460 1.00 90.06 239 SER A C 1
ATOM 1945 O O . SER A 1 239 ? -36.099 -4.522 77.611 1.00 90.06 239 SER A O 1
ATOM 1947 N N . VAL A 1 240 ? -36.342 -4.215 75.404 1.00 89.19 240 VAL A N 1
ATOM 1948 C CA . VAL A 1 240 ? -37.390 -3.187 75.517 1.00 89.19 240 VAL A CA 1
ATOM 1949 C C . VAL A 1 240 ? -38.719 -3.802 75.953 1.00 89.19 240 VAL A C 1
ATOM 1951 O O . VAL A 1 240 ? -39.414 -3.199 76.764 1.00 89.19 240 VAL A O 1
ATOM 1954 N N . ILE A 1 241 ? -39.072 -4.993 75.455 1.00 86.06 241 ILE A N 1
ATOM 1955 C CA . ILE A 1 241 ? -40.279 -5.710 75.894 1.00 86.06 241 ILE A CA 1
ATOM 1956 C C . ILE A 1 241 ? -40.168 -6.093 77.371 1.00 86.06 241 ILE A C 1
ATOM 1958 O O . ILE A 1 241 ? -41.100 -5.825 78.117 1.00 86.06 241 ILE A O 1
ATOM 1962 N N . GLU A 1 242 ? -39.031 -6.638 77.807 1.00 86.56 242 GLU A N 1
ATOM 1963 C CA . GLU A 1 242 ? -38.778 -6.971 79.215 1.00 86.56 242 GLU A CA 1
ATOM 1964 C C . GLU A 1 242 ? -38.817 -5.714 80.100 1.00 86.56 242 GLU A C 1
ATOM 1966 O O . GLU A 1 242 ? -39.415 -5.727 81.176 1.00 86.56 242 GLU A O 1
ATOM 1971 N N . GLY A 1 243 ? -38.270 -4.591 79.618 1.00 87.69 243 GLY A N 1
ATOM 1972 C CA . GLY A 1 243 ? -38.391 -3.286 80.272 1.00 87.69 243 GLY A CA 1
ATOM 1973 C C . GLY A 1 243 ? -39.848 -2.832 80.428 1.00 87.69 243 GLY A C 1
ATOM 1974 O O . GLY A 1 243 ? -40.279 -2.535 81.539 1.00 87.69 243 GLY A O 1
ATOM 1975 N N . LEU A 1 244 ? -40.634 -2.845 79.349 1.00 85.00 244 LEU A N 1
ATOM 1976 C CA . LEU A 1 244 ? -42.054 -2.462 79.364 1.00 85.00 244 LEU A CA 1
ATOM 1977 C C . LEU A 1 244 ? -42.925 -3.412 80.200 1.00 85.00 244 LEU A C 1
ATOM 1979 O O . LEU A 1 244 ? -43.891 -2.974 80.826 1.00 85.00 244 LEU A O 1
ATOM 1983 N N . GLU A 1 245 ? -42.597 -4.704 80.217 1.00 80.50 245 GLU A N 1
ATOM 1984 C CA . GLU A 1 245 ? -43.244 -5.696 81.075 1.00 80.50 245 GLU A CA 1
ATOM 1985 C C . GLU A 1 245 ? -42.935 -5.416 82.551 1.00 80.50 245 GLU A C 1
ATOM 1987 O O . GLU A 1 245 ? -43.849 -5.413 83.377 1.00 80.50 245 GLU A O 1
ATOM 1992 N N . SER A 1 246 ? -41.678 -5.087 82.875 1.00 80.94 246 SER A N 1
ATOM 1993 C CA . SER A 1 246 ? -41.268 -4.712 84.233 1.00 80.94 246 SER A CA 1
ATOM 1994 C C . SER A 1 246 ? -41.909 -3.406 84.725 1.00 80.94 246 SER A C 1
ATOM 1996 O O . SER A 1 246 ? -42.185 -3.272 85.917 1.00 80.94 246 SER A O 1
ATOM 1998 N N . GLU A 1 247 ? -42.208 -2.474 83.815 1.00 80.50 247 GLU A N 1
ATOM 1999 C CA . GLU A 1 247 ? -42.921 -1.221 84.102 1.00 80.50 247 GLU A CA 1
ATOM 2000 C C . GLU A 1 247 ? -44.454 -1.388 84.155 1.00 80.50 247 GLU A C 1
ATOM 2002 O O . GLU A 1 247 ? -45.156 -0.457 84.539 1.00 80.50 247 GLU A O 1
ATOM 2007 N N . GLY A 1 248 ? -44.990 -2.573 83.833 1.00 72.88 248 GLY A N 1
ATOM 2008 C CA . GLY A 1 248 ? -46.407 -2.917 84.013 1.00 72.88 248 GLY A CA 1
ATOM 2009 C C . GLY A 1 248 ? -47.353 -2.503 82.878 1.00 72.88 248 GLY A C 1
ATOM 2010 O O . GLY A 1 248 ? -48.521 -2.892 82.901 1.00 72.88 248 GLY A O 1
ATOM 2011 N N . PHE A 1 249 ? -46.858 -1.817 81.842 1.00 72.44 249 PHE A N 1
ATOM 2012 C CA . PHE A 1 249 ? -47.673 -1.275 80.743 1.00 72.44 249 PHE A CA 1
ATOM 2013 C C . PHE A 1 249 ? -48.464 -2.335 79.954 1.00 72.44 249 PHE A C 1
ATOM 2015 O O . PHE A 1 249 ? -49.540 -2.041 79.439 1.00 72.44 249 PHE A O 1
ATOM 2022 N N . MET A 1 250 ? -47.964 -3.572 79.831 1.00 63.59 250 MET A N 1
ATOM 2023 C CA . MET A 1 250 ? -48.675 -4.631 79.087 1.00 63.59 250 MET A CA 1
ATOM 2024 C C . MET A 1 250 ? -49.766 -5.331 79.907 1.00 63.59 250 MET A C 1
ATOM 2026 O O . MET A 1 250 ? -50.738 -5.831 79.345 1.00 63.59 250 MET A O 1
ATOM 2030 N N . MET A 1 251 ? -49.618 -5.367 81.232 1.00 65.69 251 MET A N 1
ATOM 2031 C CA . MET A 1 251 ? -50.553 -6.049 82.132 1.00 65.69 251 MET A CA 1
ATOM 2032 C C . MET A 1 251 ? -51.758 -5.176 82.497 1.00 65.69 251 MET A C 1
ATOM 2034 O O . MET A 1 251 ? -52.811 -5.712 82.841 1.00 65.69 251 MET A O 1
ATOM 2038 N N . GLU A 1 252 ? -51.611 -3.852 82.445 1.00 65.62 252 GLU A N 1
ATOM 2039 C CA . GLU A 1 252 ? -52.680 -2.898 82.762 1.00 65.62 252 GLU A CA 1
ATOM 2040 C C . GLU A 1 252 ? -53.759 -2.889 81.667 1.00 65.62 252 GLU A C 1
ATOM 2042 O O . GLU A 1 252 ? -54.928 -3.113 81.968 1.00 65.62 252 GLU A O 1
ATOM 2047 N N . ASN A 1 253 ? -53.359 -2.843 80.390 1.00 67.06 253 ASN A N 1
ATOM 2048 C CA . ASN A 1 253 ? -54.288 -2.836 79.251 1.00 67.06 253 ASN A CA 1
ATOM 2049 C C . ASN A 1 253 ? -55.191 -4.080 79.174 1.00 67.06 253 ASN A C 1
ATOM 2051 O O . ASN A 1 253 ? -56.352 -3.979 78.798 1.00 67.06 253 ASN A O 1
ATOM 2055 N N . ILE A 1 254 ? -54.676 -5.269 79.513 1.00 73.44 254 ILE A N 1
ATOM 2056 C CA . ILE A 1 254 ? -55.476 -6.507 79.469 1.00 73.44 254 ILE A CA 1
ATOM 2057 C C . ILE A 1 254 ? -56.528 -6.501 80.580 1.00 73.44 254 ILE A C 1
ATOM 2059 O O . ILE A 1 254 ? -57.645 -6.966 80.373 1.00 73.44 254 ILE A O 1
ATOM 2063 N N . LYS A 1 255 ? -56.183 -5.987 81.765 1.00 73.38 255 LYS A N 1
ATOM 2064 C CA . LYS A 1 255 ? -57.138 -5.876 82.872 1.00 73.38 255 LYS A CA 1
ATOM 2065 C C . LYS A 1 255 ? -58.217 -4.849 82.555 1.00 73.38 255 LYS A C 1
ATOM 2067 O O . LYS A 1 255 ? -59.389 -5.158 82.731 1.00 73.38 255 LYS A O 1
ATOM 2072 N N . GLU A 1 256 ? -57.822 -3.691 82.031 1.00 75.31 256 GLU A N 1
ATOM 2073 C CA . GLU A 1 256 ? -58.761 -2.654 81.598 1.00 75.31 256 GLU A CA 1
ATOM 2074 C C . GLU A 1 256 ? -59.702 -3.162 80.496 1.00 75.31 256 GLU A C 1
ATOM 2076 O O . GLU A 1 256 ? -60.908 -2.996 80.617 1.00 75.31 256 GLU A O 1
ATOM 2081 N N . ASP A 1 257 ? -59.209 -3.874 79.477 1.00 78.06 257 ASP A N 1
ATOM 2082 C CA . ASP A 1 257 ? -60.061 -4.394 78.391 1.00 78.06 257 ASP A CA 1
ATOM 2083 C C . ASP A 1 257 ? -61.007 -5.521 78.861 1.00 78.06 257 ASP A C 1
ATOM 2085 O O . ASP A 1 257 ? -62.160 -5.619 78.428 1.00 78.06 257 ASP A O 1
ATOM 2089 N N . ILE A 1 258 ? -60.568 -6.355 79.813 1.00 82.19 258 ILE A N 1
ATOM 2090 C CA . ILE A 1 258 ? -61.454 -7.336 80.456 1.00 82.19 258 ILE A CA 1
ATOM 2091 C C . ILE A 1 258 ? -62.576 -6.616 81.217 1.00 82.19 258 ILE A C 1
ATOM 2093 O O . ILE A 1 258 ? -63.745 -6.982 81.064 1.00 82.19 258 ILE A O 1
ATOM 2097 N N . ASP A 1 259 ? -62.240 -5.596 82.003 1.00 80.00 259 ASP A N 1
ATOM 2098 C CA . ASP A 1 259 ? -63.206 -4.874 82.831 1.00 80.00 259 ASP A CA 1
ATOM 2099 C C . ASP A 1 259 ? -64.148 -3.981 82.000 1.00 80.00 259 ASP A C 1
ATOM 2101 O O . ASP A 1 259 ? -65.340 -3.900 82.309 1.00 80.00 259 ASP A O 1
ATOM 2105 N N . GLU A 1 260 ? -63.665 -3.352 80.925 1.00 83.75 260 GLU A N 1
ATOM 2106 C CA . GLU A 1 260 ? -64.442 -2.415 80.102 1.00 83.75 260 GLU A CA 1
ATOM 2107 C C . GLU A 1 260 ? -65.213 -3.075 78.951 1.00 83.75 260 GLU A C 1
ATOM 2109 O O . GLU A 1 260 ? -66.301 -2.612 78.601 1.00 83.75 260 GLU A O 1
ATOM 2114 N N . SER A 1 261 ? -64.695 -4.152 78.354 1.00 84.00 261 SER A N 1
ATOM 2115 C CA . SER A 1 261 ? -65.286 -4.766 77.156 1.00 84.00 261 SER A CA 1
ATOM 2116 C C . SER A 1 261 ? -65.908 -6.128 77.455 1.00 84.00 261 SER A C 1
ATOM 2118 O O . SER A 1 261 ? -67.096 -6.357 77.192 1.00 84.00 261 SER A O 1
ATOM 2120 N N . PHE A 1 262 ? -65.139 -7.033 78.068 1.00 85.56 262 PHE A N 1
ATOM 2121 C CA . PHE A 1 262 ? -65.582 -8.411 78.283 1.00 85.56 262 PHE A CA 1
ATOM 2122 C C . PHE A 1 262 ? -66.655 -8.524 79.369 1.00 85.56 262 PHE A C 1
ATOM 2124 O O . PHE A 1 262 ? -67.672 -9.188 79.158 1.00 85.56 262 PHE A O 1
ATOM 2131 N N . MET A 1 263 ? -66.466 -7.864 80.514 1.00 88.25 263 MET A N 1
ATOM 2132 C CA . MET A 1 263 ? -67.416 -7.936 81.627 1.00 88.25 263 MET A CA 1
ATOM 2133 C C . MET A 1 263 ? -68.798 -7.368 81.254 1.00 88.25 263 MET A C 1
ATOM 2135 O O . MET A 1 263 ? -69.795 -8.054 81.501 1.00 88.25 263 MET A O 1
ATOM 2139 N N . PRO A 1 264 ? -68.921 -6.198 80.592 1.00 91.62 264 PRO A N 1
ATOM 2140 C CA . PRO A 1 264 ? -70.221 -5.704 80.140 1.00 91.62 264 PRO A CA 1
ATOM 2141 C C . PRO A 1 264 ? -70.861 -6.577 79.061 1.00 91.62 264 PRO A C 1
ATOM 2143 O O . PRO A 1 264 ? -72.079 -6.760 79.079 1.00 91.62 264 PRO A O 1
ATOM 2146 N N . TRP A 1 265 ? -70.068 -7.147 78.145 1.00 91.38 265 TRP A N 1
ATOM 2147 C CA . TRP A 1 265 ? -70.576 -8.097 77.154 1.00 91.38 265 TRP A CA 1
ATOM 2148 C C . TRP A 1 265 ? -71.138 -9.359 77.817 1.00 91.38 265 TRP A C 1
ATOM 2150 O O . TRP A 1 265 ? -72.270 -9.740 77.530 1.00 91.38 265 TRP A O 1
ATOM 2160 N N . LEU A 1 266 ? -70.399 -9.956 78.757 1.00 91.38 266 LEU A N 1
ATOM 2161 C CA . LEU A 1 266 ? -70.828 -11.150 79.482 1.00 91.38 266 LEU A CA 1
ATOM 2162 C C . LEU A 1 266 ? -72.110 -10.885 80.276 1.00 91.38 266 LEU A C 1
ATOM 2164 O O . LEU A 1 266 ? -73.042 -11.684 80.232 1.00 91.38 266 LEU A O 1
ATOM 2168 N N . ILE A 1 267 ? -72.177 -9.748 80.976 1.00 89.81 267 ILE A N 1
ATOM 2169 C CA . ILE A 1 267 ? -73.377 -9.347 81.717 1.00 89.81 267 ILE A CA 1
ATOM 2170 C C . ILE A 1 267 ? -74.557 -9.190 80.756 1.00 89.81 267 ILE A C 1
ATOM 2172 O O . ILE A 1 267 ? -75.640 -9.696 81.042 1.00 89.81 267 ILE A O 1
ATOM 2176 N N . LYS A 1 268 ? -74.356 -8.541 79.604 1.00 91.56 268 LYS A N 1
ATOM 2177 C CA . LYS A 1 268 ? -75.407 -8.354 78.601 1.00 91.56 268 LYS A CA 1
ATOM 2178 C C . LYS A 1 268 ? -75.914 -9.688 78.049 1.00 91.56 268 LYS A C 1
ATOM 2180 O O . LYS A 1 268 ? -77.125 -9.890 77.999 1.00 91.56 268 LYS A O 1
ATOM 2185 N N . GLU A 1 269 ? -75.018 -10.598 77.691 1.00 92.38 269 GLU A N 1
ATOM 2186 C CA . GLU A 1 269 ? -75.387 -11.909 77.152 1.00 92.38 269 GLU A CA 1
ATOM 2187 C C . GLU A 1 269 ? -76.149 -12.746 78.189 1.00 92.38 269 GLU A C 1
ATOM 2189 O O . GLU A 1 269 ? -77.217 -13.283 77.905 1.00 92.38 269 GLU A O 1
ATOM 2194 N N . VAL A 1 270 ? -75.678 -12.757 79.441 1.00 92.62 270 VAL A N 1
ATOM 2195 C CA . VAL A 1 270 ? -76.374 -13.430 80.549 1.00 92.62 270 VAL A CA 1
ATOM 2196 C C . VAL A 1 270 ? -77.759 -12.820 80.791 1.00 92.62 270 VAL A C 1
ATOM 2198 O O . VAL A 1 270 ? -78.711 -13.552 81.061 1.00 92.62 270 VAL A O 1
ATOM 2201 N N . THR A 1 271 ? -77.912 -11.496 80.681 1.00 89.69 271 THR A N 1
ATOM 2202 C CA . THR A 1 271 ? -79.235 -10.864 80.813 1.00 89.69 271 THR A CA 1
ATOM 2203 C C . THR A 1 271 ? -80.184 -11.206 79.665 1.00 89.69 271 THR A C 1
ATOM 2205 O O . THR A 1 271 ? -81.378 -11.336 79.923 1.00 89.69 271 THR A O 1
ATOM 2208 N N . LEU A 1 272 ? -79.683 -11.393 78.438 1.00 91.31 272 LEU A N 1
ATOM 2209 C CA . LEU A 1 272 ? -80.500 -11.810 77.293 1.00 91.31 272 LEU A CA 1
ATOM 2210 C C . LEU A 1 272 ? -81.012 -13.242 77.466 1.00 91.31 272 LEU A C 1
ATOM 2212 O O . LEU A 1 272 ? -82.212 -13.466 77.357 1.00 91.31 272 LEU A O 1
ATOM 2216 N N . GLU A 1 273 ? -80.144 -14.177 77.849 1.00 89.62 273 GLU A N 1
ATOM 2217 C CA . GLU A 1 273 ? -80.534 -15.567 78.133 1.00 89.62 273 GLU A CA 1
ATOM 2218 C C . GLU A 1 273 ? -81.555 -15.659 79.281 1.00 89.62 273 GLU A C 1
ATOM 2220 O O . GLU A 1 273 ? -82.542 -16.398 79.216 1.00 89.62 273 GLU A O 1
ATOM 2225 N N . LEU A 1 274 ? -81.376 -14.858 80.339 1.00 86.69 274 LEU A N 1
ATOM 2226 C CA . LEU A 1 274 ? -82.367 -14.759 81.415 1.00 86.69 274 LEU A CA 1
ATOM 2227 C C . LEU A 1 274 ? -83.697 -14.173 80.926 1.00 86.69 274 LEU A C 1
ATOM 2229 O O . LEU A 1 274 ? -84.756 -14.618 81.371 1.00 86.69 274 LEU A O 1
ATOM 2233 N N . GLN A 1 275 ? -83.665 -13.192 80.025 1.00 87.31 275 GLN A N 1
ATOM 2234 C CA . GLN A 1 275 ? -84.871 -12.598 79.460 1.00 87.31 275 GLN A CA 1
ATOM 2235 C C . GLN A 1 275 ? -85.613 -13.585 78.551 1.00 87.31 275 GLN A C 1
ATOM 2237 O O . GLN A 1 275 ? -86.826 -13.716 78.693 1.00 87.31 275 GLN A O 1
ATOM 2242 N N . ASP A 1 276 ? -84.910 -14.344 77.712 1.00 88.00 276 ASP A N 1
ATOM 2243 C CA . ASP A 1 276 ? -85.497 -15.397 76.876 1.00 88.00 276 ASP A CA 1
ATOM 2244 C C . ASP A 1 276 ? -86.123 -16.512 77.722 1.00 88.00 276 ASP A C 1
ATOM 2246 O O . ASP A 1 276 ? -87.224 -16.985 77.422 1.00 88.00 276 ASP A O 1
ATOM 2250 N N . MET A 1 277 ? -85.490 -16.882 78.839 1.00 86.06 277 MET A N 1
ATOM 2251 C CA . MET A 1 277 ? -86.061 -17.807 79.825 1.00 86.06 277 MET A CA 1
ATOM 2252 C C . MET A 1 277 ? -87.356 -17.268 80.453 1.00 86.06 277 MET A C 1
ATOM 2254 O O . MET A 1 277 ? -88.335 -18.008 80.590 1.00 86.06 277 MET A O 1
ATOM 2258 N N . VAL A 1 278 ? -87.399 -15.983 80.819 1.00 86.69 278 VAL A N 1
ATOM 2259 C CA . VAL A 1 278 ? -88.608 -15.347 81.371 1.00 86.69 278 VAL A CA 1
ATOM 2260 C C . VAL A 1 278 ? -89.707 -15.243 80.311 1.00 86.69 278 VAL A C 1
ATOM 2262 O O . VAL A 1 278 ? -90.836 -15.645 80.583 1.00 86.69 278 VAL A O 1
ATOM 2265 N N . CYS A 1 279 ? -89.387 -14.803 79.092 1.00 85.56 279 CYS A N 1
ATOM 2266 C CA . CYS A 1 279 ? -90.335 -14.743 77.981 1.00 85.56 279 CYS A CA 1
ATOM 2267 C C . CYS A 1 279 ? -90.886 -16.132 77.634 1.00 85.56 279 CYS A C 1
ATOM 2269 O O . CYS A 1 279 ? -92.090 -16.279 77.448 1.00 85.56 279 CYS A O 1
ATOM 2271 N N . SER A 1 280 ? -90.045 -17.168 77.626 1.00 85.62 280 SER A N 1
ATOM 2272 C CA . SER A 1 280 ? -90.480 -18.555 77.413 1.00 85.62 280 SER A CA 1
ATOM 2273 C C . SER A 1 280 ? -91.447 -19.021 78.502 1.00 85.62 280 SER A C 1
ATOM 2275 O O . SER A 1 280 ? -92.453 -19.670 78.210 1.00 85.62 280 SER A O 1
ATOM 2277 N N . ARG A 1 281 ? -91.187 -18.659 79.766 1.00 87.62 281 ARG A N 1
ATOM 2278 C CA . ARG A 1 281 ? -92.086 -18.947 80.892 1.00 87.62 281 ARG A CA 1
ATOM 2279 C C . ARG A 1 281 ? -93.418 -18.202 80.770 1.00 87.62 281 ARG A C 1
ATOM 2281 O O . ARG A 1 281 ? -94.463 -18.773 81.086 1.00 87.62 281 ARG A O 1
ATOM 2288 N N . ASP A 1 282 ? -93.394 -16.949 80.336 1.00 86.56 282 ASP A N 1
ATOM 2289 C CA . ASP A 1 282 ? -94.599 -16.136 80.180 1.00 86.56 282 ASP A CA 1
ATOM 2290 C C . ASP A 1 282 ? -95.447 -16.638 78.993 1.00 86.56 282 ASP A C 1
ATOM 2292 O O . ASP A 1 282 ? -96.645 -16.847 79.162 1.00 86.56 282 ASP A O 1
ATOM 2296 N N . VAL A 1 283 ? -94.828 -17.005 77.861 1.00 88.12 283 VAL A N 1
ATOM 2297 C CA . VAL A 1 283 ? -95.506 -17.680 76.733 1.00 88.12 283 VAL A CA 1
ATOM 2298 C C . VAL A 1 283 ? -96.125 -19.009 77.169 1.00 88.12 283 VAL A C 1
ATOM 2300 O O . VAL A 1 283 ? -97.279 -19.285 76.852 1.00 88.12 283 VAL A O 1
ATOM 2303 N N . LEU A 1 284 ? -95.404 -19.831 77.939 1.00 86.88 284 LEU A N 1
ATOM 2304 C CA . LEU A 1 284 ? -95.962 -21.056 78.524 1.00 86.88 284 LEU A CA 1
ATOM 2305 C C . LEU A 1 284 ? -97.161 -20.759 79.436 1.00 86.88 284 LEU A C 1
ATOM 2307 O O . LEU A 1 284 ? -98.142 -21.500 79.417 1.00 86.88 284 LEU A O 1
ATOM 2311 N N . SER A 1 285 ? -97.103 -19.677 80.212 1.00 85.81 285 SER A N 1
ATOM 2312 C CA . SER A 1 285 ? -98.204 -19.257 81.086 1.00 85.81 285 SER A CA 1
ATOM 2313 C C . SER A 1 285 ? -99.429 -18.802 80.285 1.00 85.81 285 SER A C 1
ATOM 2315 O O . SER A 1 285 ? -100.555 -19.119 80.671 1.00 85.81 285 SER A O 1
ATOM 2317 N N . ASP A 1 286 ? -99.226 -18.125 79.156 1.00 85.44 286 ASP A N 1
ATOM 2318 C CA . ASP A 1 286 ? -100.301 -17.705 78.255 1.00 85.44 286 ASP A CA 1
ATOM 2319 C C . ASP A 1 286 ? -100.908 -18.881 77.482 1.00 85.44 286 ASP A C 1
ATOM 2321 O O . ASP A 1 286 ? -102.129 -18.971 77.398 1.00 85.44 286 ASP A O 1
ATOM 2325 N N . ILE A 1 287 ? -100.105 -19.855 77.039 1.00 85.88 287 ILE A N 1
ATOM 2326 C CA . ILE A 1 287 ? -100.620 -21.110 76.463 1.00 85.88 287 ILE A CA 1
ATOM 2327 C C . ILE A 1 287 ? -101.465 -21.865 77.497 1.00 85.88 287 ILE A C 1
ATOM 2329 O O . ILE A 1 287 ? -102.542 -22.368 77.182 1.00 85.88 287 ILE A O 1
ATOM 2333 N N . VAL A 1 288 ? -101.015 -21.942 78.754 1.00 85.81 288 VAL A N 1
ATOM 2334 C CA . VAL A 1 288 ? -101.801 -22.568 79.831 1.00 85.81 288 VAL A CA 1
ATOM 2335 C C . VAL A 1 288 ? -103.119 -21.818 80.057 1.00 85.81 288 VAL A C 1
ATOM 2337 O O . VAL A 1 288 ? -104.153 -22.461 80.257 1.00 85.81 288 VAL A O 1
ATOM 2340 N N . ARG A 1 289 ? -103.111 -20.481 79.986 1.00 86.12 289 ARG A N 1
ATOM 2341 C CA . ARG A 1 289 ? -104.320 -19.649 80.065 1.00 86.12 289 ARG A CA 1
ATOM 2342 C C . ARG A 1 289 ? -105.272 -19.918 78.896 1.00 86.12 289 ARG A C 1
ATOM 2344 O O . ARG A 1 289 ? -106.451 -20.144 79.139 1.00 86.12 289 ARG A O 1
ATOM 2351 N N . GLU A 1 290 ? -104.766 -19.980 77.668 1.00 84.50 290 GLU A N 1
ATOM 2352 C CA . GLU A 1 290 ? -105.551 -20.261 76.460 1.00 84.50 290 GLU A CA 1
ATOM 2353 C C . GLU A 1 290 ? -106.151 -21.675 76.488 1.00 84.50 290 GLU A C 1
ATOM 2355 O O . GLU A 1 290 ? -107.325 -21.861 76.181 1.00 84.50 290 GLU A O 1
ATOM 2360 N N . ILE A 1 291 ? -105.396 -22.682 76.947 1.00 85.25 291 ILE A N 1
ATOM 2361 C CA . ILE A 1 291 ? -105.922 -24.040 77.154 1.00 85.25 291 ILE A CA 1
ATOM 2362 C C . ILE A 1 291 ? -107.047 -24.028 78.196 1.00 85.25 291 ILE A C 1
ATOM 2364 O O . ILE A 1 291 ? -108.052 -24.712 78.011 1.00 85.25 291 ILE A O 1
ATOM 2368 N N . LEU A 1 292 ? -106.905 -23.272 79.290 1.00 83.44 292 LEU A N 1
ATOM 2369 C CA . LEU A 1 292 ? -107.952 -23.132 80.307 1.00 83.44 292 LEU A CA 1
ATOM 2370 C C . LEU A 1 292 ? -109.202 -22.430 79.754 1.00 83.44 292 LEU A C 1
ATOM 2372 O O . LEU A 1 292 ? -110.312 -22.883 80.035 1.00 83.44 292 LEU A O 1
ATOM 2376 N N . GLU A 1 293 ? -109.038 -21.377 78.952 1.00 83.00 293 GLU A N 1
ATOM 2377 C CA . GLU A 1 293 ? -110.135 -20.648 78.301 1.00 83.00 293 GLU A CA 1
ATOM 2378 C C . GLU A 1 293 ? -110.849 -21.505 77.254 1.00 83.00 293 GLU A C 1
ATOM 2380 O O . GLU A 1 293 ? -112.070 -21.639 77.309 1.00 83.00 293 GLU A O 1
ATOM 2385 N N . ASN A 1 294 ? -110.107 -22.184 76.380 1.00 82.06 294 ASN A N 1
ATOM 2386 C CA . ASN A 1 294 ? -110.661 -23.095 75.380 1.00 82.06 294 ASN A CA 1
ATOM 2387 C C . ASN A 1 294 ? -111.384 -24.274 76.051 1.00 82.06 294 ASN A C 1
ATOM 2389 O O . ASN A 1 294 ? -112.477 -24.669 75.655 1.00 82.06 294 ASN A O 1
ATOM 2393 N N . ARG A 1 295 ? -110.846 -24.801 77.159 1.00 80.19 295 ARG A N 1
ATOM 2394 C CA . ARG A 1 295 ? -111.535 -25.833 77.946 1.00 80.19 295 ARG A CA 1
ATOM 2395 C C . ARG A 1 295 ? -112.808 -25.286 78.599 1.00 80.19 295 ARG A C 1
ATOM 2397 O O . ARG A 1 295 ? -113.810 -25.994 78.634 1.00 80.19 295 ARG A O 1
ATOM 2404 N N . ALA A 1 296 ? -112.809 -24.034 79.059 1.00 75.31 296 ALA A N 1
ATOM 2405 C CA . ALA A 1 296 ? -114.013 -23.365 79.550 1.00 75.31 296 ALA A CA 1
ATOM 2406 C C . ALA A 1 296 ? -115.051 -23.121 78.436 1.00 75.31 296 ALA A C 1
ATOM 2408 O O . ALA A 1 296 ? -116.249 -23.239 78.691 1.00 75.31 296 ALA A O 1
ATOM 2409 N N . GLU A 1 297 ? -114.626 -22.825 77.207 1.00 77.38 297 GLU A N 1
ATOM 2410 C CA . GLU A 1 297 ? -115.504 -22.706 76.037 1.00 77.38 297 GLU A CA 1
ATOM 2411 C C . GLU A 1 297 ? -116.076 -24.052 75.595 1.00 77.38 297 GLU A C 1
ATOM 2413 O O . GLU A 1 297 ? -117.281 -24.139 75.3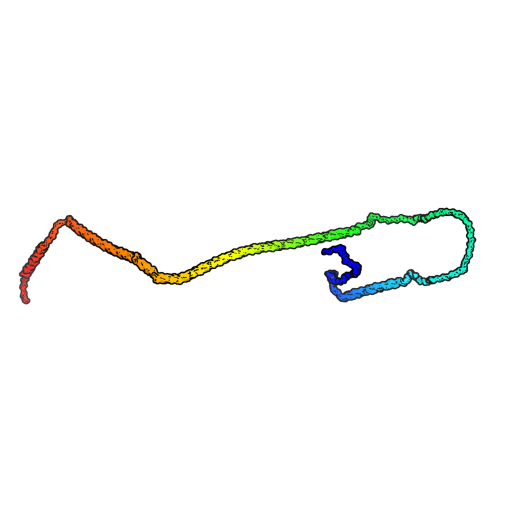79 1.00 77.38 297 GLU A O 1
ATOM 2418 N N . ILE A 1 298 ? -115.273 -25.119 75.564 1.00 74.50 298 ILE A N 1
ATOM 2419 C CA . ILE A 1 298 ? -115.754 -26.485 75.316 1.00 74.50 298 ILE A CA 1
ATOM 2420 C C . ILE A 1 298 ? -116.806 -26.866 76.360 1.00 74.50 298 ILE A C 1
ATOM 2422 O O . ILE A 1 298 ? -117.872 -27.349 75.991 1.00 74.50 298 ILE A O 1
ATOM 2426 N N . TYR A 1 299 ? -116.577 -26.581 77.648 1.00 74.00 299 TYR A N 1
ATOM 2427 C CA . TYR A 1 299 ? -117.598 -26.809 78.675 1.00 74.00 299 TYR A CA 1
ATOM 2428 C C . TYR A 1 299 ? -118.853 -25.944 78.470 1.00 74.00 299 TYR A C 1
ATOM 2430 O O . TYR A 1 299 ? -119.950 -26.408 78.766 1.00 74.00 299 TYR A O 1
ATOM 2438 N N . LYS A 1 300 ? -118.744 -24.722 77.926 1.00 67.94 300 LYS A N 1
ATOM 2439 C CA . LYS A 1 300 ? -119.914 -23.899 77.558 1.00 67.94 300 LYS A CA 1
ATOM 2440 C C . LYS A 1 300 ? -120.665 -24.439 76.338 1.00 67.94 300 LYS A C 1
ATOM 2442 O O . LYS A 1 300 ? -121.887 -24.335 76.320 1.00 67.94 300 LYS A O 1
ATOM 2447 N N . VAL A 1 301 ? -119.968 -24.982 75.338 1.00 66.81 301 VAL A N 1
ATOM 2448 C CA . VAL A 1 301 ? -120.564 -25.588 74.133 1.00 66.81 301 VAL A CA 1
ATOM 2449 C C . VAL A 1 301 ? -121.258 -26.903 74.483 1.00 66.81 301 VAL A C 1
ATOM 2451 O O . VAL A 1 301 ? -122.420 -27.074 74.126 1.00 66.81 301 VAL A O 1
ATOM 2454 N N . LEU A 1 302 ? -120.628 -27.754 75.300 1.00 60.38 302 LEU A N 1
ATOM 2455 C CA . LEU A 1 302 ? -121.249 -28.972 75.838 1.00 60.38 302 LEU A CA 1
ATOM 2456 C C . LEU A 1 302 ? -122.509 -28.663 76.669 1.00 60.38 302 LEU A C 1
ATOM 2458 O O . LEU A 1 302 ? -123.444 -29.451 76.701 1.00 60.38 302 LEU A O 1
ATOM 2462 N N . ASN A 1 303 ? -122.544 -27.494 77.318 1.00 56.69 303 ASN A N 1
ATOM 2463 C CA . ASN A 1 303 ? -123.698 -27.010 78.079 1.00 56.69 303 ASN A CA 1
ATOM 2464 C C . ASN A 1 303 ? -124.749 -26.277 77.211 1.00 56.69 303 ASN A C 1
ATOM 2466 O O . ASN A 1 303 ? -125.790 -25.874 77.719 1.00 56.69 303 ASN A O 1
ATOM 2470 N N . LYS A 1 304 ? -124.474 -26.053 75.917 1.00 53.47 304 LYS A N 1
ATOM 2471 C CA . LYS A 1 304 ? -125.402 -25.461 74.933 1.00 53.47 304 LYS A CA 1
ATOM 2472 C C . LYS A 1 304 ? -126.025 -26.525 74.029 1.00 53.47 304 LYS A C 1
ATOM 2474 O O . LYS A 1 304 ? -127.194 -26.397 73.677 1.00 53.47 304 LYS A O 1
ATOM 2479 N N . GLU A 1 305 ? -125.287 -27.587 73.712 1.00 47.81 305 GLU A N 1
ATOM 2480 C CA . GLU A 1 305 ? -125.789 -28.779 73.007 1.00 47.81 305 GLU A CA 1
ATOM 2481 C C . GLU A 1 305 ? -126.728 -29.641 73.872 1.00 47.81 305 GLU A C 1
ATOM 2483 O O . GLU A 1 305 ? -127.421 -30.504 73.350 1.00 47.81 305 GLU A O 1
ATOM 2488 N N . SER A 1 306 ? -126.843 -29.352 75.170 1.00 44.25 306 SER A N 1
ATOM 2489 C CA . SER A 1 306 ? -127.856 -29.917 76.069 1.00 44.25 306 SER A CA 1
ATOM 2490 C C . SER A 1 306 ? -129.183 -29.133 76.107 1.00 44.25 306 SER A C 1
ATOM 2492 O O . SER A 1 306 ? -130.029 -29.429 76.948 1.00 44.25 306 SER A O 1
ATOM 2494 N N . SER A 1 307 ? -129.383 -28.111 75.254 1.00 39.62 307 SER A N 1
ATOM 2495 C CA . SER A 1 307 ? -130.485 -27.136 75.411 1.00 39.62 307 SER A CA 1
ATOM 2496 C C . SER A 1 307 ? -131.550 -27.080 74.302 1.00 39.62 307 SER A C 1
ATOM 2498 O O . SER A 1 307 ? -132.452 -26.247 74.388 1.00 39.62 307 SER A O 1
ATOM 2500 N N . THR A 1 308 ? -131.526 -27.976 73.310 1.00 35.38 308 THR A N 1
ATOM 2501 C CA . THR A 1 308 ? -132.616 -28.123 72.323 1.00 35.38 308 THR A CA 1
ATOM 2502 C C . THR A 1 308 ? -132.732 -29.573 71.854 1.00 35.38 308 THR A C 1
ATOM 2504 O O . THR A 1 308 ? -131.778 -30.089 71.283 1.00 35.38 308 THR A O 1
ATOM 2507 N N . ASP A 1 309 ? -133.916 -30.154 72.064 1.00 33.22 309 ASP A N 1
ATOM 2508 C CA . ASP A 1 309 ? -134.365 -31.511 71.715 1.00 33.22 309 ASP A CA 1
ATOM 2509 C C . ASP A 1 309 ? -133.805 -32.655 72.579 1.00 33.22 309 ASP A C 1
ATOM 2511 O O . ASP A 1 309 ? -132.870 -33.348 72.203 1.00 33.22 309 ASP A O 1
ATOM 2515 N N . GLU A 1 310 ? -134.416 -32.880 73.747 1.00 38.94 310 GLU A N 1
ATOM 2516 C CA . GLU A 1 310 ? -135.242 -34.073 74.002 1.00 38.94 310 GLU A CA 1
ATOM 2517 C C . GLU A 1 310 ? -135.899 -34.000 75.396 1.00 38.94 310 GLU A C 1
ATOM 2519 O O . GLU A 1 310 ? -135.344 -33.523 76.383 1.00 38.94 310 GLU A O 1
ATOM 2524 N N . THR A 1 311 ? -137.159 -34.412 75.391 1.00 35.69 311 THR A N 1
ATOM 2525 C CA . THR A 1 311 ? -138.104 -34.685 76.476 1.00 35.69 311 THR A CA 1
ATOM 2526 C C . THR A 1 311 ? -137.518 -35.221 77.785 1.00 35.69 311 THR A C 1
ATOM 2528 O O . THR A 1 311 ? -136.701 -36.130 77.767 1.00 35.69 311 THR A O 1
ATOM 2531 N N . GLU A 1 312 ? -138.053 -34.693 78.893 1.00 37.25 312 GLU A N 1
ATOM 2532 C CA . GLU A 1 312 ? -138.409 -35.397 80.138 1.00 37.25 312 GLU A CA 1
ATOM 2533 C C . GLU A 1 312 ? -137.505 -36.565 80.574 1.00 37.25 312 GLU A C 1
ATOM 2535 O O . GLU A 1 312 ? -137.604 -37.663 80.045 1.00 37.25 312 GLU A O 1
ATOM 2540 N N . GLU A 1 313 ? -136.708 -36.352 81.625 1.00 41.28 313 GLU A N 1
ATOM 2541 C CA . GLU A 1 313 ? -136.841 -37.084 82.896 1.00 41.28 313 GLU A CA 1
ATOM 2542 C C . GLU A 1 313 ? -135.829 -36.524 83.913 1.00 41.28 313 GLU A C 1
ATOM 2544 O O . GLU A 1 313 ? -134.614 -36.687 83.794 1.00 41.28 313 GLU A O 1
ATOM 2549 N N . GLU A 1 314 ? -136.339 -35.818 84.927 1.00 43.50 314 GLU A N 1
ATOM 2550 C CA . GLU A 1 314 ? -135.583 -35.525 86.142 1.00 43.50 314 GLU A CA 1
ATOM 2551 C C . GLU A 1 314 ? -135.168 -36.861 86.769 1.00 43.50 314 GLU A C 1
ATOM 2553 O O . GLU A 1 314 ? -135.989 -37.596 87.318 1.00 43.50 314 GLU A O 1
ATOM 2558 N N . GLY A 1 315 ? -133.880 -37.190 86.659 1.00 43.53 315 GLY A N 1
ATOM 2559 C CA . GLY A 1 315 ? -133.291 -38.312 87.376 1.00 43.53 315 GLY A CA 1
ATOM 2560 C C . GLY A 1 315 ? -133.567 -38.173 88.881 1.00 43.53 315 GLY A C 1
ATOM 2561 O O . GLY A 1 315 ? -133.4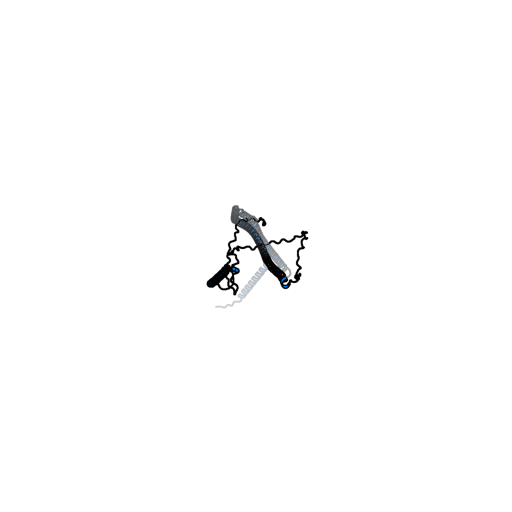17 -37.078 89.433 1.00 43.53 315 GLY A O 1
ATOM 2562 N N . PRO A 1 316 ? -133.995 -39.250 89.551 1.00 50.94 316 PRO A N 1
ATOM 2563 C CA . PRO A 1 316 ? -134.678 -39.156 90.830 1.00 50.94 316 PRO A CA 1
ATOM 2564 C C . PRO A 1 316 ? -133.756 -38.721 91.975 1.00 50.94 316 PRO A C 1
ATOM 2566 O O . PRO A 1 316 ? -132.557 -39.015 92.011 1.00 50.94 316 PRO A O 1
ATOM 2569 N N . SER A 1 317 ? -134.348 -38.010 92.936 1.00 59.66 317 SER A N 1
ATOM 2570 C CA . SER A 1 317 ? -133.674 -37.534 94.142 1.00 59.66 317 SER A CA 1
ATOM 2571 C C . SER A 1 317 ? -133.148 -38.702 94.986 1.00 59.66 317 SER A C 1
ATOM 2573 O O . SER A 1 317 ? -133.694 -39.803 94.978 1.00 59.66 317 SER A O 1
ATOM 2575 N N . VAL A 1 318 ? -132.108 -38.454 95.785 1.00 60.62 318 VAL A N 1
ATOM 2576 C CA . VAL A 1 318 ? -131.482 -39.443 96.687 1.00 60.62 318 VAL A CA 1
ATOM 2577 C C . VAL A 1 318 ? -132.498 -40.116 97.637 1.00 60.62 318 VAL A C 1
ATOM 2579 O O . VAL A 1 318 ? -132.250 -41.223 98.113 1.00 60.62 318 VAL A O 1
ATOM 2582 N N . GLN A 1 319 ? -133.669 -39.510 97.878 1.00 58.53 319 GLN A N 1
ATOM 2583 C CA . GLN A 1 319 ? -134.761 -40.140 98.627 1.00 58.53 319 GLN A CA 1
ATOM 2584 C C . GLN A 1 319 ? -135.428 -41.330 97.900 1.00 58.53 319 GLN A C 1
ATOM 2586 O O . GLN A 1 319 ? -135.857 -42.268 98.573 1.00 58.53 319 GLN A O 1
ATOM 2591 N N . ASP A 1 320 ? -135.459 -41.361 96.565 1.00 57.34 320 ASP A N 1
ATOM 2592 C CA . ASP A 1 320 ? -136.085 -42.443 95.786 1.00 57.34 320 ASP A CA 1
ATOM 2593 C C . ASP A 1 320 ? -135.187 -43.682 95.660 1.00 57.34 320 ASP A C 1
ATOM 2595 O O . ASP A 1 320 ? -135.685 -44.809 95.616 1.00 57.34 320 ASP A O 1
ATOM 2599 N N . MET A 1 321 ? -133.859 -43.509 95.705 1.00 59.97 321 MET A N 1
ATOM 2600 C CA . MET A 1 321 ? -132.922 -44.637 95.828 1.00 59.97 321 MET A CA 1
ATOM 2601 C C . MET A 1 321 ? -133.115 -45.387 97.153 1.00 59.97 321 MET A C 1
ATOM 2603 O O . MET A 1 321 ? -133.100 -46.615 97.175 1.00 59.97 321 MET A O 1
ATOM 2607 N N . ILE A 1 322 ? -133.371 -44.666 98.251 1.00 67.94 322 ILE A N 1
ATOM 2608 C CA . ILE A 1 322 ? -133.627 -45.276 99.566 1.00 67.94 322 ILE A CA 1
ATOM 2609 C C . ILE A 1 322 ? -134.959 -46.046 99.555 1.00 67.94 322 ILE A C 1
ATOM 2611 O O . ILE A 1 322 ? -135.066 -47.109 100.169 1.00 67.94 322 ILE A O 1
ATOM 2615 N N . LEU A 1 323 ? -135.966 -45.554 98.825 1.00 69.50 323 LEU A N 1
ATOM 2616 C CA . LEU A 1 323 ? -137.247 -46.243 98.664 1.00 69.50 323 LEU A CA 1
ATOM 2617 C C . LEU A 1 323 ? -137.114 -47.513 97.804 1.00 69.50 323 LEU A C 1
ATOM 2619 O O . LEU A 1 323 ? -137.688 -48.546 98.155 1.00 69.50 323 LEU A O 1
ATOM 2623 N N . GLN A 1 324 ? -136.330 -47.469 96.721 1.00 66.94 324 GLN A N 1
ATOM 2624 C CA . GLN A 1 324 ? -136.053 -48.642 95.881 1.00 66.94 324 GLN A CA 1
ATOM 2625 C C . GLN A 1 324 ? -135.248 -49.718 96.621 1.00 66.94 324 GLN A C 1
ATOM 2627 O O . GLN A 1 324 ? -135.570 -50.902 96.502 1.00 66.94 324 GLN A O 1
ATOM 2632 N N . ASP A 1 325 ? -134.266 -49.332 97.439 1.00 69.12 325 ASP A N 1
ATOM 2633 C CA . ASP A 1 325 ? -133.538 -50.281 98.288 1.00 69.12 325 ASP A CA 1
ATOM 2634 C C . ASP A 1 325 ? -134.440 -50.877 99.379 1.00 69.12 325 ASP A C 1
ATOM 2636 O O . ASP A 1 325 ? -134.373 -52.078 99.654 1.00 69.12 325 ASP A O 1
ATOM 2640 N N . HIS A 1 326 ? -135.356 -50.090 99.957 1.00 71.56 326 HIS A N 1
ATOM 2641 C CA . HIS A 1 326 ? -136.325 -50.612 100.923 1.00 71.56 326 HIS A CA 1
ATOM 2642 C C . HIS A 1 326 ? -137.319 -51.597 100.274 1.00 71.56 326 HIS A C 1
ATOM 2644 O O . HIS A 1 326 ? -137.665 -52.613 100.887 1.00 71.56 326 HIS A O 1
ATOM 2650 N N . LEU A 1 327 ? -137.761 -51.342 99.039 1.00 72.12 327 LEU A N 1
ATOM 2651 C CA . LEU A 1 327 ? -138.628 -52.251 98.279 1.00 72.12 327 LEU A CA 1
ATOM 2652 C C . LEU A 1 327 ? -137.900 -53.543 97.884 1.00 72.12 327 LEU A C 1
ATOM 2654 O O . LEU A 1 327 ? -138.465 -54.623 98.058 1.00 72.12 327 LEU A O 1
ATOM 2658 N N . ARG A 1 328 ? -136.628 -53.465 97.467 1.00 73.56 328 ARG A N 1
ATOM 2659 C CA . ARG A 1 328 ? -135.788 -54.654 97.232 1.00 73.56 328 ARG A CA 1
ATOM 2660 C C . ARG A 1 328 ? -135.606 -55.491 98.493 1.00 73.56 328 ARG A C 1
ATOM 2662 O O . ARG A 1 328 ? -135.777 -56.704 98.442 1.00 73.56 328 ARG A O 1
ATOM 2669 N N . LEU A 1 329 ? -135.347 -54.859 99.639 1.00 72.56 329 LEU A N 1
ATOM 2670 C CA . LEU A 1 329 ? -135.276 -55.558 100.926 1.00 72.56 329 LEU A CA 1
ATOM 2671 C C . LEU A 1 329 ? -136.607 -56.229 101.294 1.00 72.56 329 LEU A C 1
ATOM 2673 O O . LEU A 1 329 ? -136.602 -57.334 101.831 1.00 72.56 329 LEU A O 1
ATOM 2677 N N . GLN A 1 330 ? -137.754 -55.618 100.979 1.00 70.69 330 GLN A N 1
ATOM 2678 C CA . GLN A 1 330 ? -139.056 -56.261 101.184 1.00 70.69 330 GLN A CA 1
ATOM 2679 C C . GLN A 1 330 ? -139.296 -57.439 100.232 1.00 70.69 330 GLN A C 1
ATOM 2681 O O . GLN A 1 330 ? -139.869 -58.441 100.658 1.00 70.69 330 GLN A O 1
ATOM 2686 N N . GLU A 1 331 ? -138.843 -57.376 98.980 1.00 72.56 331 GLU A N 1
ATOM 2687 C CA . GLU A 1 331 ? -138.906 -58.509 98.049 1.00 72.56 331 GLU A CA 1
ATOM 2688 C C . GLU A 1 331 ? -137.951 -59.643 98.446 1.00 72.56 331 GLU A C 1
ATOM 2690 O O . GLU A 1 331 ? -138.323 -60.814 98.361 1.00 72.56 331 GLU A O 1
ATOM 2695 N N . GLU A 1 332 ? -136.767 -59.333 98.974 1.00 75.56 332 GLU A N 1
ATOM 2696 C CA . GLU A 1 332 ? -135.849 -60.323 99.548 1.00 75.56 332 GLU A CA 1
ATOM 2697 C C . GLU A 1 332 ? -136.414 -60.975 100.816 1.00 75.56 332 GLU A C 1
ATOM 2699 O O . GLU A 1 332 ? -136.292 -62.187 101.004 1.00 75.56 332 GLU A O 1
ATOM 2704 N N . ILE A 1 333 ? -137.092 -60.209 101.675 1.00 72.31 333 ILE A N 1
ATOM 2705 C CA . ILE A 1 333 ? -137.808 -60.761 102.832 1.00 72.31 333 ILE A CA 1
ATOM 2706 C C . ILE A 1 333 ? -138.981 -61.623 102.357 1.00 72.31 333 ILE A C 1
ATOM 2708 O O . ILE A 1 333 ? -139.152 -62.730 102.855 1.00 72.31 333 ILE A O 1
ATOM 2712 N N . ARG A 1 334 ? -139.741 -61.193 101.345 1.00 70.38 334 ARG A N 1
ATOM 2713 C CA . ARG A 1 334 ? -140.881 -61.946 100.798 1.00 70.38 334 ARG A CA 1
ATOM 2714 C C . ARG A 1 334 ? -140.455 -63.222 100.074 1.00 70.38 334 ARG A C 1
ATOM 2716 O O . ARG A 1 334 ? -141.157 -64.226 100.161 1.00 70.38 334 ARG A O 1
ATOM 2723 N N . THR A 1 335 ? -139.319 -63.213 99.379 1.00 70.69 335 THR A N 1
ATOM 2724 C CA . THR A 1 335 ? -138.723 -64.408 98.759 1.00 70.69 335 THR A CA 1
ATOM 2725 C C . THR A 1 335 ? -138.121 -65.333 99.810 1.00 70.69 335 THR A C 1
ATOM 2727 O O . THR A 1 335 ? -138.341 -66.537 99.720 1.00 70.69 335 THR A O 1
ATOM 2730 N N . LYS A 1 336 ? -137.483 -64.810 100.868 1.00 69.00 336 LYS A N 1
ATOM 2731 C CA . LYS A 1 336 ? -137.099 -65.611 102.044 1.00 69.00 336 LYS A CA 1
ATOM 2732 C C . LYS A 1 336 ? -138.310 -66.204 102.761 1.00 69.00 336 LYS A C 1
ATOM 2734 O O . LYS A 1 336 ? -138.273 -67.375 103.104 1.00 69.00 336 LYS A O 1
ATOM 2739 N N . GLU A 1 337 ? -139.405 -65.471 102.934 1.00 66.31 337 GLU A N 1
ATOM 2740 C CA . GLU A 1 337 ? -140.649 -65.994 103.514 1.00 66.31 337 GLU A CA 1
ATOM 2741 C C . GLU A 1 337 ? -141.321 -67.034 102.607 1.00 66.31 337 GLU A C 1
ATOM 2743 O O . GLU A 1 337 ? -141.896 -67.999 103.110 1.00 66.31 337 GLU A O 1
ATOM 2748 N N . LYS A 1 338 ? -141.210 -66.896 101.277 1.00 63.38 338 LYS A N 1
ATOM 2749 C CA . LYS A 1 338 ? -141.644 -67.918 100.311 1.00 63.38 338 LYS A CA 1
ATOM 2750 C C . LYS A 1 338 ? -140.775 -69.175 100.380 1.00 63.38 338 LYS A C 1
ATOM 2752 O O . LYS A 1 338 ? -141.327 -70.260 100.457 1.00 63.38 338 LYS A O 1
ATOM 2757 N N . LEU A 1 339 ? -139.453 -69.032 100.479 1.00 63.12 339 LEU A N 1
ATOM 2758 C CA . LEU A 1 339 ? -138.506 -70.139 100.670 1.00 63.12 339 LEU A CA 1
ATOM 2759 C C . LEU A 1 339 ? -138.642 -70.798 102.056 1.00 63.12 339 LEU A C 1
ATOM 2761 O O . LEU A 1 339 ? -138.413 -71.996 102.201 1.00 63.12 339 LEU A O 1
ATOM 2765 N N . ILE A 1 340 ? -139.072 -70.056 103.081 1.00 62.69 340 ILE A N 1
ATOM 2766 C CA . ILE A 1 340 ? -139.395 -70.586 104.418 1.00 62.69 340 ILE A CA 1
ATOM 2767 C C . ILE A 1 340 ? -140.772 -71.280 104.427 1.00 62.69 340 ILE A C 1
ATOM 2769 O O . ILE A 1 340 ? -140.975 -72.225 105.185 1.00 62.69 340 ILE A O 1
ATOM 2773 N N . ARG A 1 341 ? -141.720 -70.876 103.570 1.00 57.41 341 ARG A N 1
ATOM 2774 C CA . ARG A 1 341 ? -142.997 -71.592 103.376 1.00 57.41 341 ARG A CA 1
ATOM 2775 C C . ARG A 1 341 ? -142.836 -72.842 102.510 1.00 57.41 341 ARG A C 1
ATOM 2777 O O . ARG A 1 341 ? -143.367 -73.882 102.874 1.00 57.41 341 ARG A O 1
ATOM 2784 N N . GLU A 1 342 ? -142.030 -72.780 101.454 1.00 58.94 342 GLU A N 1
ATOM 2785 C CA . GLU A 1 342 ? -141.722 -73.920 100.578 1.00 58.94 342 GLU A CA 1
ATOM 2786 C C . GLU A 1 342 ? -140.803 -74.951 101.264 1.00 58.94 342 GLU A C 1
ATOM 2788 O O . GLU A 1 342 ? -140.927 -76.142 100.998 1.00 58.94 342 GLU A O 1
ATOM 2793 N N . SER A 1 343 ? -139.964 -74.546 102.230 1.00 57.66 343 SER A N 1
ATOM 2794 C CA . SER A 1 343 ? -139.182 -75.488 103.059 1.00 57.66 343 SER A CA 1
ATOM 2795 C C . SER A 1 343 ? -139.967 -76.119 104.224 1.00 57.66 343 SER A C 1
ATOM 2797 O O . SER A 1 343 ? -139.484 -77.076 104.827 1.00 57.66 343 SER A O 1
ATOM 2799 N N . ASN A 1 344 ? -141.192 -75.653 104.511 1.00 54.22 344 ASN A N 1
ATOM 2800 C CA . ASN A 1 344 ? -142.085 -76.227 105.530 1.00 54.22 344 ASN A CA 1
ATOM 2801 C C . ASN A 1 344 ? -143.193 -77.144 104.961 1.00 54.22 344 ASN A C 1
ATOM 2803 O O . ASN A 1 344 ? -143.895 -77.779 105.746 1.00 54.22 344 ASN A O 1
ATOM 2807 N N . GLU A 1 345 ? -143.317 -77.283 103.634 1.00 52.75 345 GLU A N 1
ATOM 2808 C CA . GLU A 1 345 ? -144.263 -78.207 102.971 1.00 52.75 345 GLU A CA 1
ATOM 2809 C C . GLU A 1 345 ? -143.604 -79.474 102.385 1.00 52.75 345 GLU A C 1
ATOM 2811 O O . GLU A 1 345 ? -144.272 -80.308 101.779 1.00 52.75 345 GLU A O 1
ATOM 2816 N N . THR A 1 346 ? -142.315 -79.706 102.651 1.00 48.84 346 THR A N 1
ATOM 2817 C CA . THR A 1 346 ? -141.632 -80.968 102.320 1.00 48.84 346 THR A CA 1
ATOM 2818 C C . THR A 1 346 ? -140.936 -81.562 103.542 1.00 48.84 346 THR A C 1
ATOM 2820 O O . THR A 1 346 ? -139.722 -81.463 103.704 1.00 48.84 346 THR A O 1
ATOM 2823 N N . LYS A 1 347 ? -141.715 -82.223 104.402 1.00 52.19 347 LYS A N 1
ATOM 2824 C CA . LYS A 1 347 ? -141.223 -83.325 105.238 1.00 52.19 347 LYS A CA 1
ATOM 2825 C C . LYS A 1 347 ? -141.819 -84.629 104.719 1.00 52.19 347 LYS A C 1
ATOM 2827 O O . LYS A 1 347 ? -143.035 -84.788 104.768 1.00 52.19 347 LYS A O 1
ATOM 2832 N N . PRO A 1 348 ? -140.980 -85.581 104.309 1.00 46.72 348 PRO A N 1
ATOM 2833 C CA . PRO A 1 348 ? -141.248 -86.979 104.569 1.00 46.72 348 PRO A CA 1
ATOM 2834 C C . PRO A 1 348 ? -140.321 -87.467 105.685 1.00 46.72 348 PRO A C 1
ATOM 2836 O O . PRO A 1 348 ? -139.096 -87.388 105.604 1.00 46.72 348 PRO A O 1
ATOM 2839 N N . GLU A 1 349 ? -140.964 -87.941 106.747 1.00 47.28 349 GLU A N 1
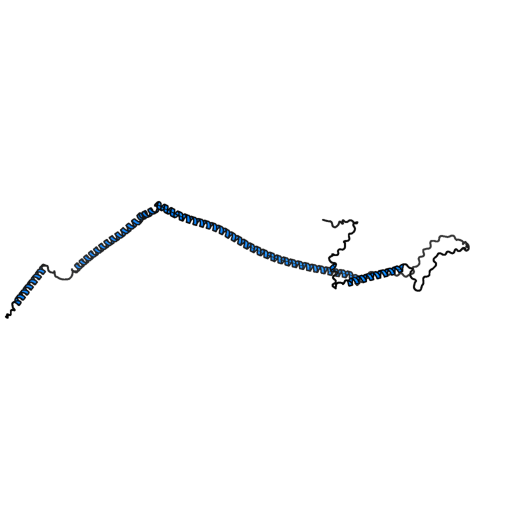ATOM 2840 C CA . GLU A 1 349 ? -140.449 -88.953 107.664 1.00 47.28 349 GLU A CA 1
ATOM 2841 C C . GLU A 1 349 ? -139.833 -90.120 106.876 1.00 47.28 349 GLU A C 1
ATOM 2843 O O . GLU A 1 349 ? -140.358 -90.468 105.820 1.00 47.28 349 GLU A O 1
ATOM 2848 N N . ILE A 1 350 ? -138.758 -90.723 107.396 1.00 41.03 350 ILE A N 1
ATOM 2849 C CA . ILE A 1 350 ? -138.545 -92.179 107.477 1.00 41.03 350 ILE A CA 1
ATOM 2850 C C . ILE A 1 350 ? -137.323 -92.448 108.375 1.00 41.03 350 ILE A C 1
ATOM 2852 O O . ILE A 1 350 ? -136.288 -91.789 108.278 1.00 41.03 350 ILE A O 1
ATOM 2856 N N . ASP A 1 351 ? -137.546 -93.414 109.263 1.00 42.66 351 ASP A N 1
ATOM 2857 C CA . ASP A 1 351 ? -136.722 -93.984 110.328 1.00 42.66 351 ASP A CA 1
ATOM 2858 C C . ASP A 1 351 ? -135.445 -94.738 109.884 1.00 42.66 351 ASP A C 1
ATOM 2860 O O . ASP A 1 351 ? -135.341 -95.163 108.732 1.00 42.66 351 ASP A O 1
ATOM 2864 N N . GLN A 1 352 ? -134.611 -95.051 110.899 1.00 43.12 352 GLN A N 1
ATOM 2865 C CA . GLN A 1 352 ? -133.507 -96.042 111.004 1.00 43.12 352 GLN A CA 1
ATOM 2866 C C . GLN A 1 352 ? -132.064 -95.536 110.915 1.00 43.12 352 GLN A C 1
ATOM 2868 O O . GLN A 1 352 ? -131.678 -94.911 109.905 1.00 43.12 352 GLN A O 1
#

Sequence (352 aa):
MYDKRVFRGSNFAPQHLPKWNPHFAYAKLLSRDDGDGESAAARAAEARRRALARRKAKNQHYKTSQLRLGSPPPVAGRRHENVQTETFLEELFVSPPVQYECTQTDLFFERPASPFYVPEKTGADIETQIYPGDLFDFDMEVQPILEVLVGKTVEQALIEVLEEEELAALREQQRRFLELRAVETAEALRLEEREKRLVKEKERRLVEHEEGIKIQKEMEERIAAAVLMQGYMADLLPSVIEGLESEGFMMENIKEDIDESFMPWLIKEVTLELQDMVCSRDVLSDIVREILENRAEIYKVLNKESSTDETEEEGPSVQDMILQDHLRLQEEIRTKEKLIRESNETKPEIDQ

Secondary structure (DSSP, 8-state):
---TT-----TTS---PPP--TT-TTTTTTT---S----HHHHHHHHHHHHHHHHHHHHHHHHHHHTTSSPPPPPTT--------S--------PPPP----PPPP----PPPPPP------S------PPTTTT--HHHHHHHHHHHHHHHHHHHHHHHHHHHHHHHHHHHHHHHHHHHHHHHHHHHHHHHHHHHHHHHHHHHHHHHHHHHHHHHHHHHHHHHHHHHHHHHHHHHHHHHHHHHHHTTHHHHHHHHHIIIIIHHHHHHHHHHHHHHHHHHHHHHHHHHHHHHHHHHHHHHHHTTTTSSS-----PPPHHHHHHHHHHHHHHHHHHHHHHHHHTSS-------